Protein AF-T5AAW7-F1 (afdb_monomer_lite)

pLDDT: mean 82.25, std 18.83, range [32.78, 97.5]

Sequence (194 aa):
MANQGDYLWALTKSVIELGAYSRDGRDGWLFASDVASVARAVCLCSSETPSEQTDTPPQTVVKMLDGLVMRDFWNVLTRDFGYGLEAVDGAEWWRLLRAHVERAGSRHCLWALQDILAAEAGEIASTATVPTAAMAATSAGMRRAVRSNVRYLRHVRFLPSDGLGQGNRGGWVDVMSGHVSRCLASVSALLSRN

Structure (mmCIF, N/CA/C/O backbone):
data_AF-T5AAW7-F1
#
_entry.id   AF-T5AAW7-F1
#
loop_
_atom_site.group_PDB
_atom_site.id
_atom_site.type_symbol
_atom_site.label_atom_id
_atom_site.label_alt_id
_atom_site.label_comp_id
_atom_site.label_asym_id
_atom_site.label_entity_id
_atom_site.label_seq_id
_atom_site.pdbx_PDB_ins_code
_atom_site.Cartn_x
_atom_site.Cartn_y
_atom_site.Cartn_z
_atom_site.occupancy
_atom_site.B_iso_or_equiv
_atom_site.auth_seq_id
_atom_site.auth_comp_id
_atom_site.auth_asym_id
_atom_site.auth_atom_id
_atom_site.pdbx_PDB_model_num
ATOM 1 N N . MET A 1 1 ? 9.137 -13.516 4.984 1.00 71.56 1 MET A N 1
ATOM 2 C CA . MET A 1 1 ? 7.810 -13.594 5.640 1.00 71.56 1 MET A CA 1
ATOM 3 C C . MET A 1 1 ? 7.398 -12.184 6.029 1.00 71.56 1 MET A C 1
ATOM 5 O O . MET A 1 1 ? 8.290 -11.365 6.222 1.00 71.56 1 MET A O 1
ATOM 9 N N . ALA A 1 2 ? 6.099 -11.884 6.099 1.00 81.44 2 ALA A N 1
ATOM 10 C CA . ALA A 1 2 ? 5.625 -10.553 6.483 1.00 81.44 2 ALA A CA 1
ATOM 11 C C . ALA A 1 2 ? 5.903 -10.246 7.962 1.00 81.44 2 ALA A C 1
ATOM 13 O O . ALA A 1 2 ? 5.703 -11.106 8.821 1.00 81.44 2 ALA A O 1
ATOM 14 N N . ASN A 1 3 ? 6.326 -9.014 8.240 1.00 85.50 3 ASN A N 1
ATOM 15 C CA . ASN A 1 3 ? 6.515 -8.486 9.587 1.00 85.50 3 ASN A CA 1
ATOM 16 C C . ASN A 1 3 ? 5.236 -7.760 10.046 1.00 85.50 3 ASN A C 1
ATOM 18 O O . ASN A 1 3 ? 4.735 -6.899 9.335 1.00 85.50 3 ASN A O 1
ATOM 22 N N . GLN A 1 4 ? 4.710 -8.082 11.230 1.00 83.69 4 GLN A N 1
ATOM 23 C CA . GLN A 1 4 ? 3.493 -7.449 11.769 1.00 83.69 4 GLN A CA 1
ATOM 24 C C . GLN A 1 4 ? 3.702 -5.985 12.186 1.00 83.69 4 GLN A C 1
ATOM 26 O O . GLN A 1 4 ? 2.734 -5.234 12.256 1.00 83.69 4 GLN A O 1
ATOM 31 N N . GLY A 1 5 ? 4.949 -5.583 12.454 1.00 81.88 5 GLY A N 1
ATOM 32 C CA . GLY A 1 5 ? 5.313 -4.193 12.744 1.00 81.88 5 GLY A CA 1
ATOM 33 C C . GLY A 1 5 ? 5.582 -3.344 11.497 1.00 81.88 5 GLY A C 1
ATOM 34 O O . GLY A 1 5 ? 5.951 -2.183 11.626 1.00 81.88 5 GLY A O 1
ATOM 35 N N . ASP A 1 6 ? 5.446 -3.916 10.299 1.00 88.25 6 ASP A N 1
ATOM 36 C CA . ASP A 1 6 ? 5.600 -3.185 9.042 1.00 88.25 6 ASP A CA 1
ATOM 37 C C . ASP A 1 6 ? 4.407 -2.245 8.823 1.00 88.25 6 ASP A C 1
ATOM 39 O O . ASP A 1 6 ? 3.244 -2.654 8.929 1.00 88.25 6 ASP A O 1
ATOM 43 N N . TYR A 1 7 ? 4.703 -0.998 8.466 1.00 90.50 7 TYR A N 1
ATOM 44 C CA . TYR A 1 7 ? 3.702 0.020 8.173 1.00 90.50 7 TYR A CA 1
ATOM 45 C C . TYR A 1 7 ? 2.722 -0.416 7.074 1.00 90.50 7 TYR A C 1
ATOM 47 O O . TYR A 1 7 ? 1.517 -0.206 7.221 1.00 90.50 7 TYR A O 1
ATOM 55 N N . LEU A 1 8 ? 3.198 -1.103 6.027 1.00 93.62 8 LEU A N 1
ATOM 56 C CA . LEU A 1 8 ? 2.345 -1.599 4.944 1.00 93.62 8 LEU A CA 1
ATOM 57 C C . LEU A 1 8 ? 1.262 -2.543 5.480 1.00 93.62 8 LEU A C 1
ATOM 59 O O . LEU A 1 8 ? 0.091 -2.438 5.106 1.00 93.62 8 LEU A O 1
ATOM 63 N N . TRP A 1 9 ? 1.633 -3.469 6.367 1.00 94.81 9 TRP A N 1
ATOM 64 C CA . TRP A 1 9 ? 0.701 -4.466 6.895 1.00 94.81 9 TRP A CA 1
ATOM 65 C C . TRP A 1 9 ? -0.211 -3.889 7.976 1.00 94.81 9 TRP A C 1
ATOM 67 O O . TRP A 1 9 ? -1.389 -4.249 8.008 1.00 94.81 9 TRP A O 1
ATOM 77 N N . ALA A 1 10 ? 0.281 -2.962 8.800 1.00 94.31 10 ALA A N 1
ATOM 78 C CA . ALA A 1 10 ? -0.550 -2.219 9.744 1.00 94.31 10 ALA A CA 1
ATOM 79 C C . ALA A 1 10 ? -1.623 -1.390 9.014 1.00 94.31 10 ALA A C 1
ATOM 81 O O . ALA A 1 10 ? -2.804 -1.484 9.346 1.00 94.31 10 ALA A O 1
ATOM 82 N N . LEU A 1 11 ? -1.245 -0.673 7.948 1.00 95.00 11 LEU A N 1
ATOM 83 C CA . LEU A 1 11 ? -2.190 0.078 7.121 1.00 95.00 11 LEU A CA 1
ATOM 84 C C . LEU A 1 11 ? -3.191 -0.850 6.429 1.00 95.00 11 LEU A C 1
ATOM 86 O O . LEU A 1 11 ? -4.394 -0.603 6.458 1.00 95.00 11 LEU A O 1
ATOM 90 N N . THR A 1 12 ? -2.706 -1.959 5.867 1.00 96.19 12 THR A N 1
ATOM 91 C CA . THR A 1 12 ? -3.555 -2.975 5.228 1.00 96.19 12 THR A CA 1
ATOM 92 C C . THR A 1 12 ? -4.602 -3.526 6.194 1.00 96.19 12 THR A C 1
ATOM 94 O O . THR A 1 12 ? -5.765 -3.676 5.822 1.00 96.19 12 THR A O 1
ATOM 97 N N . LYS A 1 13 ? -4.213 -3.807 7.443 1.00 95.94 13 LYS A N 1
ATOM 98 C CA . LYS A 1 13 ? -5.137 -4.260 8.485 1.00 95.94 13 LYS A CA 1
ATOM 99 C C . LYS A 1 13 ? -6.230 -3.224 8.741 1.00 95.94 13 LYS A C 1
ATOM 101 O O . LYS A 1 13 ? -7.404 -3.581 8.719 1.00 95.94 13 LYS A O 1
ATOM 106 N N . SER A 1 14 ? -5.863 -1.958 8.923 1.00 95.25 14 SER A N 1
ATOM 107 C CA . SER A 1 14 ? -6.830 -0.879 9.155 1.00 95.25 14 SER A CA 1
ATOM 108 C C . SER A 1 14 ? -7.764 -0.660 7.968 1.00 95.25 14 SER A C 1
ATOM 110 O O . SER A 1 14 ? -8.958 -0.474 8.168 1.00 95.25 14 SER A O 1
ATOM 112 N N . VAL A 1 15 ? -7.258 -0.754 6.737 1.00 95.94 15 VAL A N 1
ATOM 113 C CA . VAL A 1 15 ? -8.073 -0.707 5.511 1.00 95.94 15 VAL A CA 1
ATOM 114 C C . VAL A 1 15 ? -9.086 -1.853 5.468 1.00 95.94 15 VAL A C 1
ATOM 116 O O . VAL A 1 15 ? -10.247 -1.630 5.132 1.00 95.94 15 VAL A O 1
ATOM 119 N N . ILE A 1 16 ? -8.681 -3.067 5.853 1.00 96.81 16 ILE A N 1
ATOM 120 C CA . ILE A 1 16 ? -9.587 -4.221 5.935 1.00 96.81 16 ILE A CA 1
ATOM 121 C C . ILE A 1 16 ? -10.660 -4.020 7.008 1.00 96.81 16 ILE A C 1
ATOM 123 O O . ILE A 1 16 ? -11.822 -4.330 6.767 1.00 96.81 16 ILE A O 1
ATOM 127 N N . GLU A 1 17 ? -10.288 -3.507 8.179 1.00 94.81 17 GLU A N 1
ATOM 128 C CA . GLU A 1 17 ? -11.233 -3.221 9.265 1.00 94.81 17 GLU A CA 1
ATOM 129 C C . GLU A 1 17 ? -12.222 -2.103 8.902 1.00 94.81 17 GLU A C 1
ATOM 131 O O . GLU A 1 17 ? -13.388 -2.170 9.286 1.00 94.81 17 GLU A O 1
ATOM 136 N N . LEU A 1 18 ? -11.767 -1.100 8.147 1.00 94.94 18 LEU A N 1
ATOM 137 C CA . LEU A 1 18 ? -12.591 -0.007 7.630 1.00 94.94 18 LEU A CA 1
ATOM 138 C C . LEU A 1 18 ? -13.494 -0.432 6.469 1.00 94.94 18 LEU A C 1
ATOM 140 O O . LEU A 1 18 ? -14.541 0.177 6.269 1.00 94.94 18 LEU A O 1
ATOM 144 N N . GLY A 1 19 ? -13.080 -1.431 5.687 1.00 96.62 19 GLY A N 1
ATOM 145 C CA . GLY A 1 19 ? -13.759 -1.823 4.453 1.00 96.62 19 GLY A CA 1
ATOM 146 C C . GLY A 1 19 ? -13.564 -0.835 3.298 1.00 96.62 19 GLY A C 1
ATOM 147 O O . GLY A 1 19 ? -14.304 -0.892 2.320 1.00 96.62 19 GLY A O 1
ATOM 148 N N . ALA A 1 20 ? -12.588 0.074 3.384 1.00 96.31 20 ALA A N 1
ATOM 149 C CA . ALA A 1 20 ? -12.376 1.111 2.377 1.00 96.31 20 ALA A CA 1
ATOM 150 C C . ALA A 1 20 ? -10.897 1.469 2.183 1.00 96.31 20 ALA A C 1
ATOM 152 O O . ALA A 1 20 ? -10.118 1.511 3.139 1.00 96.31 20 ALA A O 1
ATOM 153 N N . TYR A 1 21 ? -10.529 1.781 0.940 1.00 96.50 21 TYR A N 1
ATOM 154 C CA . TYR A 1 21 ? -9.212 2.290 0.553 1.00 96.50 21 TYR A CA 1
ATOM 155 C C . TYR A 1 21 ? -9.341 3.549 -0.315 1.00 96.50 21 TYR A C 1
ATOM 157 O O . TYR A 1 21 ? -10.379 3.775 -0.943 1.00 96.50 21 TYR A O 1
ATOM 165 N N . SER A 1 22 ? -8.283 4.360 -0.371 1.00 95.94 22 SER A N 1
ATOM 166 C CA . SER A 1 22 ? -8.261 5.563 -1.206 1.00 95.94 22 SER A CA 1
ATOM 167 C C . SER A 1 22 ? -8.236 5.229 -2.697 1.00 95.94 22 SER A C 1
ATOM 169 O O . SER A 1 22 ? -7.428 4.429 -3.182 1.00 95.94 22 SER A O 1
ATOM 171 N N . ARG A 1 23 ? -9.124 5.870 -3.455 1.00 95.19 23 ARG A N 1
ATOM 172 C CA . ARG A 1 23 ? -9.156 5.802 -4.915 1.00 95.19 23 ARG A CA 1
ATOM 173 C C . ARG A 1 23 ? -7.993 6.560 -5.547 1.00 95.19 23 ARG A C 1
ATOM 175 O O . ARG A 1 23 ? -7.564 6.156 -6.626 1.00 95.19 23 ARG A O 1
ATOM 182 N N . ASP A 1 24 ? -7.491 7.600 -4.895 1.00 92.94 24 ASP A N 1
ATOM 183 C CA . ASP A 1 24 ? -6.586 8.575 -5.507 1.00 92.94 24 ASP A CA 1
ATOM 184 C C . ASP A 1 24 ? -5.174 7.997 -5.682 1.00 92.94 24 ASP A C 1
ATOM 186 O O . ASP A 1 24 ? -4.575 8.133 -6.749 1.00 92.94 24 ASP A O 1
ATOM 190 N N . GLY A 1 25 ? -4.685 7.222 -4.707 1.00 89.44 25 GLY A N 1
ATOM 191 C CA . GLY A 1 25 ? -3.420 6.489 -4.812 1.00 89.44 25 GLY A CA 1
ATOM 192 C C . GLY A 1 25 ? -3.488 5.155 -5.562 1.00 89.44 25 GLY A C 1
ATOM 193 O O . GLY A 1 25 ? -2.464 4.487 -5.728 1.00 89.44 25 GLY A O 1
ATOM 194 N N . ARG A 1 26 ? -4.664 4.715 -6.039 1.00 92.88 26 ARG A N 1
ATOM 195 C CA . ARG A 1 26 ? -4.838 3.344 -6.569 1.00 92.88 26 ARG A CA 1
ATOM 196 C C . ARG A 1 26 ? -3.986 3.057 -7.809 1.00 92.88 26 ARG A C 1
ATOM 198 O O . ARG A 1 26 ? -3.609 1.913 -8.036 1.00 92.88 26 ARG A O 1
ATOM 205 N N . ASP A 1 27 ? -3.724 4.064 -8.630 1.00 95.06 27 ASP A N 1
ATOM 206 C CA . ASP A 1 27 ? -2.963 3.905 -9.871 1.00 95.06 27 ASP A CA 1
ATOM 207 C C . ASP A 1 27 ? -1.470 4.242 -9.671 1.00 95.06 27 ASP A C 1
ATOM 209 O O . ASP A 1 27 ? -0.680 4.123 -10.605 1.00 95.06 27 ASP A O 1
ATOM 213 N N . GLY A 1 28 ? -1.070 4.587 -8.439 1.00 95.56 28 GLY A N 1
ATOM 214 C CA . GLY A 1 28 ? 0.317 4.828 -8.057 1.00 95.56 28 GLY A CA 1
ATOM 215 C C . GLY A 1 28 ? 1.157 3.552 -7.955 1.00 95.56 28 GLY A C 1
ATOM 216 O O . GLY A 1 28 ? 0.646 2.430 -7.839 1.00 95.56 28 GLY A O 1
ATOM 217 N N . TRP A 1 29 ? 2.476 3.736 -7.970 1.00 97.38 29 TRP A N 1
ATOM 218 C CA . TRP A 1 29 ? 3.453 2.665 -7.812 1.00 97.38 29 TRP A CA 1
ATOM 219 C C . TRP A 1 29 ? 3.780 2.425 -6.337 1.00 97.38 29 TRP A C 1
ATOM 221 O O . TRP A 1 29 ? 4.339 3.294 -5.665 1.00 97.38 29 TRP A O 1
ATOM 231 N N . LEU A 1 30 ? 3.462 1.232 -5.834 1.00 96.38 30 LEU A N 1
ATOM 232 C CA . LEU A 1 30 ? 3.894 0.777 -4.518 1.00 96.38 30 LEU A CA 1
ATOM 233 C C . LEU A 1 30 ? 5.285 0.157 -4.644 1.00 96.38 30 LEU A C 1
ATOM 235 O O . LEU A 1 30 ? 5.424 -0.952 -5.167 1.00 96.38 30 LEU A O 1
ATOM 239 N N . PHE A 1 31 ? 6.296 0.857 -4.134 1.00 94.56 31 PHE A N 1
ATOM 240 C CA . PHE A 1 31 ? 7.643 0.311 -4.007 1.00 94.56 31 PHE A CA 1
ATOM 241 C C . PHE A 1 31 ? 7.673 -0.756 -2.915 1.00 94.56 31 PHE A C 1
ATOM 243 O O . PHE A 1 31 ? 7.349 -0.494 -1.758 1.00 94.56 31 PHE A O 1
ATOM 250 N N . ALA A 1 32 ? 8.069 -1.965 -3.289 1.00 92.19 32 ALA A N 1
ATOM 251 C CA . ALA A 1 32 ? 8.253 -3.075 -2.372 1.00 92.19 32 ALA A CA 1
ATOM 252 C C . ALA A 1 32 ? 9.206 -4.086 -3.007 1.00 92.19 32 ALA A C 1
ATOM 254 O O . ALA A 1 32 ? 8.998 -4.496 -4.145 1.00 92.19 32 ALA A O 1
ATOM 255 N N . SER A 1 33 ? 10.199 -4.544 -2.249 1.00 89.38 33 SER A N 1
ATOM 256 C CA . SER A 1 33 ? 11.104 -5.625 -2.650 1.00 89.38 33 SER A CA 1
ATOM 257 C C . SER A 1 33 ? 11.014 -6.767 -1.649 1.00 89.38 33 SER A C 1
ATOM 259 O O . SER A 1 33 ? 10.787 -6.560 -0.455 1.00 89.38 33 SER A O 1
ATOM 261 N N . ASP A 1 34 ? 11.215 -7.997 -2.116 1.00 84.94 34 ASP A N 1
ATOM 262 C CA . ASP A 1 34 ? 11.388 -9.109 -1.193 1.00 84.94 34 ASP A CA 1
ATOM 263 C C . ASP A 1 34 ? 12.754 -9.015 -0.492 1.00 84.94 34 ASP A C 1
ATOM 265 O O . ASP A 1 34 ? 13.767 -8.649 -1.092 1.00 84.94 34 ASP A O 1
ATOM 269 N N . VAL A 1 35 ? 12.783 -9.373 0.794 1.00 86.50 35 VAL A N 1
ATOM 270 C CA . VAL A 1 35 ? 13.991 -9.285 1.634 1.00 86.50 35 VAL A CA 1
ATOM 271 C C . VAL A 1 35 ? 15.156 -10.095 1.053 1.00 86.50 35 VAL A C 1
ATOM 273 O O . VAL A 1 35 ? 16.304 -9.686 1.189 1.00 86.50 35 VAL A O 1
ATOM 276 N N . ALA A 1 36 ? 14.887 -11.219 0.380 1.00 85.94 36 ALA A N 1
ATOM 277 C CA . ALA A 1 36 ? 15.942 -12.042 -0.203 1.00 85.94 36 ALA A CA 1
ATOM 278 C C . ALA A 1 36 ? 16.605 -11.355 -1.409 1.00 85.94 36 ALA A C 1
ATOM 280 O O . ALA A 1 36 ? 17.821 -11.433 -1.551 1.00 85.94 36 ALA A O 1
ATOM 281 N N . SER A 1 37 ? 15.846 -10.653 -2.253 1.00 85.12 37 SER A N 1
ATOM 282 C CA . SER A 1 37 ? 16.392 -9.843 -3.348 1.00 85.12 37 SER A CA 1
ATOM 283 C C . SER A 1 37 ? 17.232 -8.682 -2.837 1.00 85.12 37 SER A C 1
ATOM 285 O O . SER A 1 37 ? 18.334 -8.486 -3.342 1.00 85.12 37 SER A O 1
ATOM 287 N N . VAL A 1 38 ? 16.773 -7.981 -1.795 1.00 87.69 38 VAL A N 1
ATOM 288 C CA . VAL A 1 38 ? 17.566 -6.921 -1.152 1.00 87.69 38 VAL A CA 1
ATOM 289 C C . VAL A 1 38 ? 18.862 -7.497 -0.575 1.00 87.69 38 VAL A C 1
ATOM 291 O 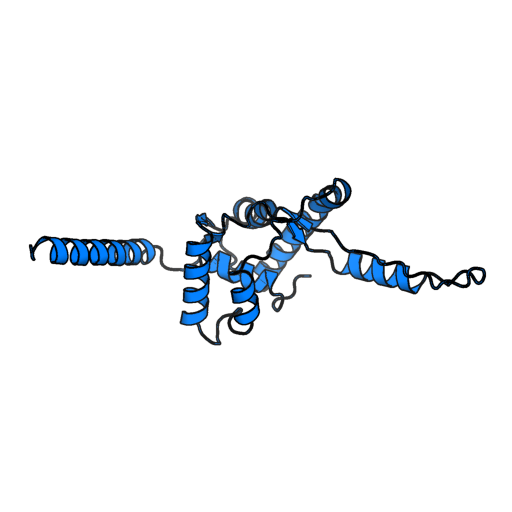O . VAL A 1 38 ? 19.938 -6.990 -0.870 1.00 87.69 38 VAL A O 1
ATOM 294 N N . ALA A 1 39 ? 18.787 -8.594 0.185 1.00 88.56 39 ALA A N 1
ATOM 295 C CA . ALA A 1 39 ? 19.966 -9.235 0.766 1.00 88.56 39 ALA A CA 1
ATOM 296 C C . ALA A 1 39 ? 20.965 -9.698 -0.307 1.00 88.56 39 ALA A C 1
ATOM 298 O O . ALA A 1 39 ? 22.160 -9.459 -0.170 1.00 88.56 39 ALA A O 1
ATOM 299 N N . ARG A 1 40 ? 20.486 -10.301 -1.405 1.00 88.19 40 ARG A N 1
ATOM 300 C CA . ARG A 1 40 ? 21.339 -10.676 -2.544 1.00 88.19 40 ARG A CA 1
ATOM 301 C C . ARG A 1 40 ? 22.028 -9.468 -3.165 1.00 88.19 40 ARG A C 1
ATOM 303 O O . ARG A 1 40 ? 23.225 -9.546 -3.411 1.00 88.19 40 ARG A O 1
ATOM 310 N N . ALA A 1 41 ? 21.297 -8.379 -3.408 1.00 87.00 41 ALA A N 1
ATOM 311 C CA . ALA A 1 41 ? 21.874 -7.157 -3.959 1.00 87.00 41 ALA A CA 1
ATOM 312 C C . ALA A 1 41 ? 22.972 -6.608 -3.038 1.00 87.00 41 ALA A C 1
ATOM 314 O O . ALA A 1 41 ? 24.072 -6.334 -3.502 1.00 87.00 41 ALA A O 1
ATOM 315 N N . VAL A 1 42 ? 22.716 -6.557 -1.726 1.00 88.06 42 VAL A N 1
ATOM 316 C CA . VAL A 1 42 ? 23.715 -6.140 -0.732 1.00 88.06 42 VAL A CA 1
ATOM 317 C C . VAL A 1 42 ? 24.948 -7.047 -0.764 1.00 88.06 42 VAL A C 1
ATOM 319 O O . VAL A 1 42 ? 26.066 -6.538 -0.808 1.00 88.06 42 VAL A O 1
ATOM 322 N N . CYS A 1 43 ? 24.776 -8.373 -0.783 1.00 87.50 43 CYS A N 1
ATOM 323 C CA . CYS A 1 43 ? 25.901 -9.308 -0.858 1.00 87.50 43 CYS A CA 1
ATOM 324 C C . CYS A 1 43 ? 26.725 -9.118 -2.135 1.00 87.50 43 CYS A C 1
ATOM 326 O O . CYS A 1 43 ? 27.948 -9.076 -2.049 1.00 87.50 43 CYS A O 1
ATOM 328 N N . LEU A 1 44 ? 26.069 -8.966 -3.291 1.00 84.62 44 LEU A N 1
ATOM 329 C CA . LEU A 1 44 ? 26.738 -8.742 -4.573 1.00 84.62 44 LEU A CA 1
ATOM 330 C C . LEU A 1 44 ? 27.561 -7.453 -4.536 1.00 84.62 44 LEU A C 1
ATOM 332 O O . LEU A 1 44 ? 28.770 -7.516 -4.741 1.00 84.62 44 LEU A O 1
ATOM 336 N N . CYS A 1 45 ? 26.948 -6.331 -4.147 1.00 82.62 45 CYS A N 1
ATOM 337 C CA . CYS A 1 45 ? 27.642 -5.049 -4.004 1.00 82.62 45 CYS A CA 1
ATOM 338 C C . CYS A 1 45 ? 28.804 -5.106 -3.003 1.00 82.62 45 CYS A C 1
ATOM 340 O O . CYS A 1 45 ? 29.808 -4.434 -3.197 1.00 82.62 45 CYS A O 1
ATOM 342 N N . SER A 1 46 ? 28.688 -5.905 -1.938 1.00 79.88 46 SER A N 1
ATOM 343 C CA . SER A 1 46 ? 29.758 -6.049 -0.938 1.00 79.88 46 SER A CA 1
ATOM 344 C C . SER A 1 46 ? 30.896 -6.964 -1.404 1.00 79.88 46 SER A C 1
ATOM 346 O O . SER A 1 46 ? 31.985 -6.917 -0.842 1.00 79.88 46 SER A O 1
ATOM 348 N N . SER A 1 47 ? 30.636 -7.829 -2.389 1.00 74.94 47 SER A N 1
ATOM 349 C CA . SER A 1 47 ? 31.603 -8.795 -2.927 1.00 74.94 47 SER A CA 1
ATOM 350 C C . SER A 1 47 ? 32.374 -8.288 -4.147 1.00 74.94 47 SER A C 1
ATOM 352 O O . SER A 1 47 ? 33.377 -8.894 -4.525 1.00 74.94 47 SER A O 1
ATOM 354 N N . GLU A 1 48 ? 31.932 -7.182 -4.755 1.00 65.62 48 GLU A N 1
ATOM 355 C CA . GLU A 1 48 ? 32.657 -6.515 -5.835 1.00 65.62 48 GLU A CA 1
ATOM 356 C C . GLU A 1 48 ? 33.984 -5.974 -5.286 1.00 65.62 48 GLU A C 1
ATOM 358 O O . GLU A 1 48 ? 34.048 -4.958 -4.597 1.00 65.62 48 GLU A O 1
ATOM 363 N N . THR A 1 49 ? 35.065 -6.711 -5.549 1.00 58.38 49 THR A N 1
ATOM 364 C CA . THR A 1 49 ? 36.422 -6.294 -5.189 1.00 58.38 49 THR A CA 1
ATOM 365 C C . THR A 1 49 ? 36.801 -5.117 -6.091 1.00 58.38 49 THR A C 1
ATOM 367 O O . THR A 1 49 ? 36.637 -5.239 -7.309 1.00 58.38 49 THR A O 1
ATOM 370 N N . PRO A 1 50 ? 37.293 -3.983 -5.557 1.00 56.72 50 PRO A N 1
ATOM 371 C CA . PRO A 1 50 ? 37.752 -2.885 -6.395 1.00 56.72 50 PRO A CA 1
ATOM 372 C C . PRO A 1 50 ? 38.837 -3.399 -7.342 1.00 56.72 50 PRO A C 1
ATOM 374 O O . PRO A 1 50 ? 39.846 -3.939 -6.892 1.00 56.72 50 PRO A O 1
ATOM 377 N N . SER A 1 51 ? 38.635 -3.255 -8.652 1.00 54.41 51 SER A N 1
ATOM 378 C CA . SER A 1 51 ? 39.735 -3.431 -9.600 1.00 54.41 51 SER A CA 1
ATOM 379 C C . SER A 1 51 ? 40.792 -2.373 -9.274 1.00 54.41 51 SER A C 1
ATOM 381 O O . SER A 1 51 ? 40.470 -1.185 -9.258 1.00 54.41 51 SER A O 1
ATOM 383 N N . GLU A 1 52 ? 42.034 -2.785 -9.005 1.00 56.00 52 GLU A N 1
ATOM 384 C CA . GLU A 1 52 ? 43.168 -1.930 -8.590 1.00 56.00 52 GLU A CA 1
ATOM 385 C C . GLU A 1 52 ? 43.601 -0.880 -9.645 1.00 56.00 52 GLU A C 1
ATOM 387 O O . GLU A 1 52 ? 44.682 -0.310 -9.554 1.00 56.00 52 GLU A O 1
ATOM 392 N N . GLN A 1 53 ? 42.800 -0.626 -10.683 1.00 54.91 53 GLN A N 1
ATOM 393 C CA . GLN A 1 53 ? 43.219 0.072 -11.905 1.00 54.91 53 GLN A CA 1
ATOM 394 C C . GLN A 1 53 ? 42.475 1.384 -12.183 1.00 54.91 53 GLN A C 1
ATOM 396 O O . GLN A 1 53 ? 42.605 1.941 -13.271 1.00 54.91 53 GLN A O 1
ATOM 401 N N . THR A 1 54 ? 41.736 1.925 -11.215 1.00 54.44 54 THR A N 1
ATOM 402 C CA . THR A 1 54 ? 41.074 3.228 -11.380 1.00 54.44 54 THR A CA 1
ATOM 403 C C . THR A 1 54 ? 41.122 4.038 -10.089 1.00 54.44 54 THR A C 1
ATOM 405 O O . THR A 1 54 ? 40.540 3.630 -9.089 1.00 54.44 54 THR A O 1
ATOM 408 N N . ASP A 1 55 ? 41.737 5.227 -10.138 1.00 56.41 55 ASP A N 1
ATOM 409 C CA . ASP A 1 55 ? 41.801 6.247 -9.067 1.00 56.41 55 ASP A CA 1
ATOM 410 C C . ASP A 1 55 ? 40.427 6.856 -8.699 1.00 56.41 55 ASP A C 1
ATOM 412 O O . ASP A 1 55 ? 40.325 7.936 -8.119 1.00 56.41 55 ASP A O 1
ATOM 416 N N . THR A 1 56 ? 39.328 6.197 -9.068 1.00 51.28 56 THR A N 1
ATOM 417 C CA . THR A 1 56 ? 37.960 6.631 -8.785 1.00 51.28 56 THR A CA 1
ATOM 418 C C . THR A 1 56 ? 37.248 5.507 -8.040 1.00 51.28 56 THR A C 1
ATOM 420 O O . THR A 1 56 ? 37.133 4.410 -8.590 1.00 51.28 56 THR A O 1
ATOM 423 N N . PRO A 1 57 ? 36.763 5.728 -6.804 1.00 55.28 57 PRO A N 1
ATOM 424 C CA . PRO A 1 57 ? 36.021 4.696 -6.096 1.00 55.28 57 PRO A CA 1
ATOM 425 C C . PRO A 1 57 ? 34.756 4.348 -6.898 1.00 55.28 57 PRO A C 1
ATOM 427 O O . PRO A 1 57 ? 34.029 5.265 -7.297 1.00 55.28 57 PRO A O 1
ATOM 430 N N . PRO A 1 58 ? 34.456 3.060 -7.141 1.00 57.12 58 PRO A N 1
ATOM 431 C CA . PRO A 1 58 ? 33.223 2.673 -7.807 1.00 57.12 58 PRO A CA 1
ATOM 432 C C . PRO A 1 58 ? 32.047 2.958 -6.866 1.00 57.12 58 PRO A C 1
ATOM 434 O O . PRO A 1 58 ? 31.719 2.168 -5.985 1.00 57.12 58 PRO A O 1
ATOM 437 N N . GLN A 1 59 ? 31.403 4.114 -7.018 1.00 56.66 59 GLN A N 1
ATOM 438 C CA . GLN A 1 59 ? 30.124 4.390 -6.366 1.00 56.66 59 GLN A CA 1
ATOM 439 C C . GLN A 1 59 ? 28.992 3.780 -7.195 1.00 56.66 59 GLN A C 1
ATOM 441 O O . GLN A 1 59 ? 28.227 4.483 -7.857 1.00 56.66 59 GLN A O 1
ATOM 446 N N . THR A 1 60 ? 28.878 2.454 -7.178 1.00 72.31 60 THR A N 1
ATOM 447 C CA . THR A 1 60 ? 27.735 1.773 -7.793 1.00 72.31 60 THR A CA 1
ATOM 448 C C . THR A 1 60 ? 26.522 1.921 -6.874 1.00 72.31 60 THR A C 1
ATOM 450 O O . THR A 1 60 ? 26.345 1.176 -5.913 1.00 72.31 60 THR A O 1
ATOM 453 N N . VAL A 1 61 ? 25.668 2.912 -7.146 1.00 81.44 61 VAL A N 1
ATOM 454 C CA . VAL A 1 61 ? 24.374 3.050 -6.461 1.00 81.44 61 VAL A CA 1
ATOM 455 C C . VAL A 1 61 ? 23.369 2.088 -7.092 1.00 81.44 61 VAL A C 1
ATOM 457 O O . VAL A 1 61 ? 22.881 2.324 -8.198 1.00 81.44 61 VAL A O 1
ATOM 460 N N . VAL A 1 62 ? 23.015 1.024 -6.370 1.00 84.69 62 VAL A N 1
ATOM 461 C CA . VAL A 1 62 ? 21.966 0.082 -6.783 1.00 84.69 62 VAL A CA 1
ATOM 462 C C . VAL A 1 62 ? 20.624 0.507 -6.191 1.00 84.69 62 VAL A C 1
ATOM 464 O O . VAL A 1 62 ? 20.450 0.556 -4.974 1.00 84.69 62 VAL A O 1
ATOM 467 N N . LYS A 1 63 ? 19.655 0.819 -7.058 1.00 87.69 63 LYS A N 1
ATOM 468 C CA . LYS A 1 63 ? 18.286 1.167 -6.656 1.00 87.69 63 LYS A CA 1
ATOM 469 C C . LYS A 1 63 ? 17.393 -0.069 -6.679 1.00 87.69 63 LYS A C 1
ATOM 471 O O . LYS A 1 63 ? 17.274 -0.725 -7.710 1.00 87.69 63 LYS A O 1
ATOM 476 N N . MET A 1 64 ? 16.699 -0.321 -5.575 1.00 90.06 64 MET A N 1
ATOM 477 C CA . MET A 1 64 ? 15.637 -1.325 -5.503 1.00 90.06 64 MET A CA 1
ATOM 478 C C . MET A 1 64 ? 14.315 -0.668 -5.913 1.00 90.06 64 MET A C 1
ATOM 480 O O . MET A 1 64 ? 13.732 0.091 -5.144 1.00 90.06 64 MET A O 1
ATOM 484 N N . LEU A 1 65 ? 13.884 -0.902 -7.154 1.00 93.19 65 LEU A N 1
ATOM 485 C CA . LEU A 1 65 ? 12.690 -0.273 -7.742 1.00 93.19 65 LEU A CA 1
ATOM 486 C C . LEU A 1 65 ? 11.535 -1.260 -7.955 1.00 93.19 65 LEU A C 1
ATOM 488 O O . LEU A 1 65 ? 10.564 -0.936 -8.643 1.00 93.19 65 LEU A O 1
ATOM 492 N N . ASP A 1 66 ? 11.641 -2.463 -7.388 1.00 93.12 66 ASP A N 1
ATOM 493 C CA . ASP A 1 66 ? 10.572 -3.452 -7.462 1.00 93.12 66 ASP A CA 1
ATOM 494 C C . ASP A 1 66 ? 9.285 -2.920 -6.840 1.00 93.12 66 ASP A C 1
ATOM 496 O O . ASP A 1 66 ? 9.276 -2.043 -5.970 1.00 93.12 66 ASP A O 1
ATOM 500 N N . GLY A 1 67 ? 8.174 -3.479 -7.300 1.00 95.19 67 GLY A N 1
ATOM 501 C CA . GLY A 1 67 ? 6.878 -3.077 -6.808 1.00 95.19 67 GLY A CA 1
ATOM 502 C C . GLY A 1 67 ? 5.735 -3.583 -7.661 1.00 95.19 67 GLY A C 1
ATOM 503 O O . GLY A 1 67 ? 5.860 -4.501 -8.482 1.00 95.19 67 GLY A O 1
ATOM 504 N N . LEU A 1 68 ? 4.586 -2.967 -7.436 1.00 96.81 68 LEU A N 1
ATOM 505 C CA . LEU A 1 68 ? 3.383 -3.173 -8.222 1.00 96.81 68 LEU A CA 1
ATOM 506 C C . LEU A 1 68 ? 2.507 -1.924 -8.184 1.00 96.81 68 LEU A C 1
ATOM 508 O O . LEU A 1 68 ? 2.614 -1.095 -7.284 1.00 96.81 68 LEU A O 1
ATOM 512 N N . VAL A 1 69 ? 1.587 -1.829 -9.139 1.00 96.94 69 VAL A N 1
ATOM 513 C CA . VAL A 1 69 ? 0.522 -0.824 -9.093 1.00 96.94 69 VAL A CA 1
ATOM 514 C C . VAL A 1 69 ? -0.362 -1.090 -7.873 1.00 96.94 69 VAL A C 1
ATOM 516 O O . VAL A 1 69 ? -0.757 -2.233 -7.630 1.00 96.94 69 VAL A O 1
ATOM 519 N N . MET A 1 70 ? -0.711 -0.050 -7.117 1.00 96.75 70 MET A N 1
ATOM 520 C CA . MET A 1 70 ? -1.456 -0.193 -5.861 1.00 96.75 70 MET A CA 1
ATOM 521 C C . MET A 1 70 ? -2.819 -0.883 -6.048 1.00 96.75 70 MET A C 1
ATOM 523 O O . MET A 1 70 ? -3.250 -1.692 -5.228 1.00 96.75 70 MET A O 1
ATOM 527 N N . ARG A 1 71 ? -3.480 -0.664 -7.186 1.00 96.62 71 ARG A N 1
ATOM 528 C CA . ARG A 1 71 ? -4.715 -1.354 -7.574 1.00 96.62 71 ARG A CA 1
ATOM 529 C C . ARG A 1 71 ? -4.538 -2.868 -7.632 1.00 96.62 71 ARG A C 1
ATOM 531 O O . ARG A 1 71 ? -5.452 -3.594 -7.254 1.00 96.62 71 ARG A O 1
ATOM 538 N N . ASP A 1 72 ? -3.383 -3.357 -8.074 1.00 97.12 72 ASP A N 1
ATOM 539 C CA . ASP A 1 72 ? -3.098 -4.792 -8.089 1.00 97.12 72 ASP A CA 1
ATOM 540 C C . ASP A 1 72 ? -2.934 -5.347 -6.672 1.00 97.12 72 ASP A C 1
ATOM 542 O O . ASP A 1 72 ? -3.364 -6.471 -6.410 1.00 97.12 72 ASP A O 1
ATOM 546 N N . PHE A 1 73 ? -2.369 -4.562 -5.750 1.00 97.50 73 PHE A N 1
ATOM 547 C CA . PHE A 1 73 ? -2.299 -4.922 -4.334 1.00 97.50 73 PHE A CA 1
ATOM 548 C C . PHE A 1 73 ? -3.705 -5.083 -3.740 1.00 97.50 73 PHE A C 1
ATOM 550 O O . PHE A 1 73 ? -4.032 -6.137 -3.188 1.00 97.50 73 PHE A O 1
ATOM 557 N N . TRP A 1 74 ? -4.579 -4.091 -3.938 1.00 97.31 74 TRP A N 1
ATOM 558 C CA . TRP A 1 74 ? -5.967 -4.154 -3.472 1.00 97.31 74 TRP A CA 1
ATOM 559 C C . TRP A 1 74 ? -6.771 -5.270 -4.148 1.00 97.31 74 TRP A C 1
ATOM 561 O O . TRP A 1 74 ? -7.556 -5.949 -3.488 1.00 97.31 74 TRP A O 1
ATOM 571 N N . ASN A 1 75 ? -6.536 -5.527 -5.438 1.00 97.19 75 ASN A N 1
ATOM 572 C CA . ASN A 1 75 ? -7.157 -6.637 -6.163 1.00 97.19 75 ASN A CA 1
ATOM 573 C C . ASN A 1 75 ? -6.794 -7.999 -5.569 1.00 97.19 75 ASN A C 1
ATOM 575 O O . ASN A 1 75 ? -7.645 -8.882 -5.551 1.00 97.19 75 ASN A O 1
ATOM 579 N N . VAL A 1 76 ? -5.566 -8.186 -5.071 1.00 97.38 76 VAL A N 1
ATOM 580 C CA . VAL A 1 76 ? -5.211 -9.426 -4.367 1.00 97.38 76 VAL A CA 1
ATOM 581 C C . VAL A 1 76 ? -6.107 -9.590 -3.138 1.00 97.38 76 VAL A C 1
ATOM 583 O O . VAL A 1 76 ? -6.720 -10.640 -2.971 1.00 97.38 76 VAL A O 1
ATOM 586 N N . LEU A 1 77 ? -6.252 -8.554 -2.308 1.00 97.31 77 LEU A N 1
ATOM 587 C CA . LEU A 1 77 ? -7.079 -8.618 -1.098 1.00 97.31 77 LEU A CA 1
ATOM 588 C C . LEU A 1 77 ? -8.566 -8.864 -1.401 1.00 97.31 77 LEU A C 1
ATOM 590 O O . LEU A 1 77 ? -9.204 -9.682 -0.737 1.00 97.31 77 LEU A O 1
ATOM 594 N N . THR A 1 78 ? -9.119 -8.189 -2.406 1.00 96.56 78 THR A N 1
ATOM 595 C CA . THR A 1 78 ? -10.546 -8.300 -2.734 1.00 96.56 78 THR A CA 1
ATOM 596 C C . THR A 1 78 ? -10.866 -9.578 -3.506 1.00 96.56 78 THR A C 1
ATOM 598 O O . THR A 1 78 ? -11.770 -10.313 -3.119 1.00 96.56 78 THR A O 1
ATOM 601 N N . ARG A 1 79 ? -10.113 -9.896 -4.566 1.00 96.06 79 ARG A N 1
ATOM 602 C CA . ARG A 1 79 ? -10.428 -11.009 -5.478 1.00 96.06 79 ARG A CA 1
ATOM 603 C C . ARG A 1 79 ? -9.914 -12.355 -4.987 1.00 96.06 79 ARG A C 1
ATOM 605 O O . ARG A 1 79 ? -10.634 -13.341 -5.090 1.00 96.06 79 ARG A O 1
ATOM 612 N N . ASP A 1 80 ? -8.695 -12.403 -4.451 1.00 96.25 80 ASP A N 1
ATOM 613 C CA . ASP A 1 80 ? -8.072 -13.676 -4.062 1.00 96.25 80 ASP A CA 1
ATOM 614 C C . ASP A 1 80 ? -8.423 -14.066 -2.617 1.00 96.25 80 ASP A C 1
ATOM 616 O O . ASP A 1 80 ? -8.385 -15.244 -2.262 1.00 96.25 80 ASP A O 1
ATOM 620 N N . PHE A 1 81 ? -8.751 -13.079 -1.774 1.00 95.81 81 PHE A N 1
ATOM 621 C CA . PHE A 1 81 ? -9.004 -13.271 -0.344 1.00 95.81 81 PHE A CA 1
ATOM 622 C C . PHE A 1 81 ? -10.420 -12.867 0.099 1.00 95.81 81 PHE A C 1
ATOM 624 O O . PHE A 1 81 ? -10.812 -13.196 1.221 1.00 95.81 81 PHE A O 1
ATOM 631 N N . GLY A 1 82 ? -11.212 -12.223 -0.761 1.00 95.44 82 GLY A N 1
ATOM 632 C CA . GLY A 1 82 ? -12.627 -11.946 -0.508 1.00 95.44 82 GLY A CA 1
ATOM 633 C C . GLY A 1 82 ? -12.897 -10.821 0.491 1.00 95.44 82 GLY A C 1
ATOM 634 O O . GLY A 1 82 ? -13.994 -10.766 1.039 1.00 95.44 82 GLY A O 1
ATOM 635 N N . TYR A 1 83 ? -11.926 -9.949 0.776 1.00 96.19 83 TYR A N 1
ATOM 636 C CA . TYR A 1 83 ? -12.179 -8.789 1.632 1.00 96.19 83 TYR A CA 1
ATOM 637 C C . TYR A 1 83 ? -13.118 -7.800 0.929 1.00 96.19 83 TYR A C 1
ATOM 639 O O . TYR A 1 83 ? -12.864 -7.407 -0.210 1.00 96.19 83 TYR A O 1
ATOM 647 N N . GLY A 1 84 ? -14.191 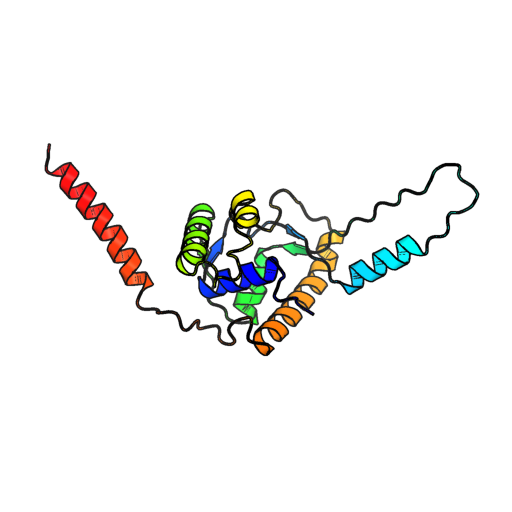-7.389 1.610 1.00 95.69 84 GLY A N 1
ATOM 648 C CA . GLY A 1 84 ? -15.096 -6.348 1.123 1.00 95.69 84 GLY A CA 1
ATOM 649 C C . GLY A 1 84 ? -14.462 -4.970 1.274 1.00 95.69 84 GLY A C 1
ATOM 650 O O . GLY A 1 84 ? -14.609 -4.357 2.326 1.00 95.69 84 GLY A O 1
ATOM 651 N N . LEU A 1 85 ? -13.725 -4.525 0.253 1.00 95.94 85 LEU A N 1
ATOM 652 C CA . LEU A 1 85 ? -13.077 -3.214 0.227 1.00 95.94 85 LEU A CA 1
ATOM 653 C C . LEU A 1 85 ? -13.668 -2.345 -0.882 1.00 95.94 85 LEU A C 1
ATOM 655 O O . LEU A 1 85 ? -13.707 -2.766 -2.040 1.00 95.94 85 LEU A O 1
ATOM 659 N N . GLU A 1 86 ? -14.050 -1.120 -0.542 1.00 96.12 86 GLU A N 1
ATOM 660 C CA . GLU A 1 86 ? -14.547 -0.127 -1.492 1.00 96.12 86 GLU A CA 1
ATOM 661 C C . GLU A 1 86 ? -13.542 1.009 -1.711 1.00 96.12 86 GLU A C 1
ATOM 663 O O . GLU A 1 86 ? -12.874 1.473 -0.787 1.00 96.12 86 GLU A O 1
ATOM 668 N N . ALA A 1 87 ? -13.436 1.472 -2.958 1.00 96.50 87 ALA A N 1
ATOM 669 C CA . ALA A 1 87 ? -12.611 2.625 -3.299 1.00 96.50 87 ALA A CA 1
ATOM 670 C C . ALA A 1 87 ? -13.396 3.920 -3.060 1.00 96.50 87 ALA A C 1
ATOM 672 O O . ALA A 1 87 ? -14.341 4.209 -3.807 1.00 96.50 87 ALA A O 1
ATOM 673 N N . VAL A 1 88 ? -12.970 4.733 -2.100 1.00 97.25 88 VAL A N 1
ATOM 674 C CA . VAL A 1 88 ? -13.590 6.032 -1.782 1.00 97.25 88 VAL A CA 1
ATOM 675 C C . VAL A 1 88 ? -12.658 7.189 -2.149 1.00 97.25 88 VAL A C 1
ATOM 677 O O . VAL A 1 88 ? -11.496 6.964 -2.475 1.00 97.25 88 VAL A O 1
ATOM 680 N N . ASP A 1 89 ? -13.180 8.413 -2.172 1.00 96.06 89 ASP A N 1
ATOM 681 C CA . ASP A 1 89 ? -12.379 9.630 -2.378 1.00 96.06 89 ASP A CA 1
ATOM 682 C C . ASP A 1 89 ? -11.229 9.722 -1.357 1.00 96.06 89 ASP A C 1
ATOM 684 O O . ASP A 1 89 ? -11.411 9.319 -0.206 1.00 96.06 89 ASP A O 1
ATOM 688 N N . GLY A 1 90 ? -10.051 10.213 -1.754 1.00 93.94 90 GLY A N 1
ATOM 689 C CA . GLY A 1 90 ? -8.868 10.200 -0.891 1.00 93.94 90 GLY A CA 1
ATOM 690 C C . GLY A 1 90 ? -9.011 11.063 0.362 1.00 93.94 90 GLY A C 1
ATOM 691 O O . GLY A 1 90 ? -8.612 10.639 1.450 1.00 93.94 90 GLY A O 1
ATOM 692 N N . ALA A 1 91 ? -9.654 12.231 0.263 1.00 94.69 91 ALA A N 1
ATOM 693 C CA . ALA A 1 91 ? -9.886 13.089 1.425 1.00 94.69 91 ALA A CA 1
ATOM 694 C C . ALA A 1 91 ? -10.870 12.440 2.409 1.00 94.69 91 ALA A C 1
ATOM 696 O O . ALA A 1 91 ? -10.662 12.479 3.629 1.00 94.69 91 ALA A O 1
ATOM 697 N N . GLU A 1 92 ? -11.914 11.797 1.882 1.00 95.81 92 GLU A N 1
ATOM 698 C CA . GLU A 1 92 ? -12.865 11.033 2.689 1.00 95.81 92 GLU A CA 1
ATOM 699 C C . GLU A 1 92 ? -12.210 9.805 3.334 1.00 95.81 92 GLU A C 1
ATOM 701 O O . GLU A 1 92 ? -12.373 9.573 4.534 1.00 95.81 92 GLU A O 1
ATOM 706 N N . TRP A 1 93 ? -11.411 9.051 2.578 1.00 96.25 93 TRP A N 1
ATOM 707 C CA . TRP A 1 93 ? -10.665 7.907 3.094 1.00 96.25 93 TRP A CA 1
ATOM 708 C C . TRP A 1 93 ? -9.753 8.312 4.253 1.00 96.25 93 TRP A C 1
ATOM 710 O O . TRP A 1 93 ? -9.776 7.687 5.315 1.00 96.25 93 TRP A O 1
ATOM 720 N N . TRP A 1 94 ? -8.997 9.396 4.084 1.00 95.94 94 TRP A N 1
ATOM 721 C CA . TRP A 1 94 ? -8.088 9.899 5.106 1.00 95.94 94 TRP A CA 1
ATOM 722 C C . TRP A 1 94 ? -8.824 10.332 6.379 1.00 95.94 94 TRP A C 1
ATOM 724 O O . TRP A 1 94 ? -8.384 10.060 7.502 1.00 95.94 94 TRP A O 1
ATOM 734 N N . ARG A 1 95 ? -9.987 10.975 6.230 1.00 95.81 95 ARG A N 1
ATOM 735 C CA . ARG A 1 95 ? -10.862 11.325 7.356 1.00 95.81 95 ARG A CA 1
ATOM 736 C C . ARG A 1 95 ? -11.346 10.077 8.101 1.00 95.81 95 ARG A C 1
ATOM 738 O O . ARG A 1 95 ? -11.289 10.054 9.332 1.00 95.81 95 ARG A O 1
ATOM 745 N N . LEU A 1 96 ? -11.796 9.050 7.378 1.00 95.81 96 LEU A N 1
ATOM 746 C CA . LEU A 1 96 ? -12.243 7.778 7.958 1.00 95.81 96 LEU A CA 1
ATOM 747 C C . LEU A 1 96 ? -11.104 7.057 8.687 1.00 95.81 96 LEU A C 1
ATOM 749 O O . LEU A 1 96 ? -11.294 6.604 9.819 1.00 95.81 96 LEU A O 1
ATOM 753 N N . LEU A 1 97 ? -9.922 6.993 8.069 1.00 95.69 97 LEU A N 1
ATOM 754 C CA . LEU A 1 97 ? -8.747 6.347 8.640 1.00 95.69 97 LEU A CA 1
ATOM 755 C C . LEU A 1 97 ? -8.321 7.021 9.940 1.00 95.69 97 LEU A C 1
ATOM 757 O O . LEU A 1 97 ? -8.222 6.339 10.959 1.00 95.69 97 LEU A O 1
ATOM 761 N N . ARG A 1 98 ? -8.147 8.348 9.947 1.00 95.50 98 ARG A N 1
ATOM 762 C CA . ARG A 1 98 ? -7.798 9.087 11.171 1.00 95.50 98 ARG A CA 1
ATOM 763 C C . ARG A 1 98 ? -8.794 8.855 12.291 1.00 95.50 98 ARG A C 1
ATOM 765 O O . ARG A 1 98 ? -8.389 8.454 13.376 1.00 95.50 98 ARG A O 1
ATOM 772 N N . ALA A 1 99 ? -10.088 9.008 12.012 1.00 95.12 99 ALA A N 1
ATOM 773 C CA . ALA A 1 99 ? -11.123 8.790 13.017 1.00 95.12 99 ALA A CA 1
ATOM 774 C C . ALA A 1 99 ? -11.098 7.353 13.572 1.00 95.12 99 ALA A C 1
ATOM 776 O O . ALA A 1 99 ? -11.423 7.128 14.738 1.00 95.12 99 ALA A O 1
ATOM 777 N N . HIS A 1 100 ? -10.723 6.364 12.753 1.00 94.62 100 HIS A N 1
ATOM 778 C CA . HIS A 1 100 ? -10.553 4.978 13.193 1.00 94.62 100 HIS A CA 1
ATOM 779 C C . HIS A 1 100 ? -9.349 4.782 14.107 1.00 94.62 100 HIS A C 1
ATOM 781 O O . HIS A 1 100 ? -9.495 4.163 15.164 1.00 94.62 100 HIS A O 1
ATOM 787 N N . VAL A 1 101 ? -8.202 5.365 13.749 1.00 94.44 101 VAL A N 1
ATOM 788 C CA . VAL A 1 101 ? -7.005 5.357 14.600 1.00 94.44 101 VAL A CA 1
ATOM 789 C C . VAL A 1 101 ? -7.284 6.058 15.931 1.00 94.44 101 VAL A C 1
ATOM 791 O O . VAL A 1 101 ? -7.016 5.496 16.991 1.00 94.44 101 VAL A O 1
ATOM 794 N N . GLU A 1 102 ? -7.869 7.255 15.887 1.00 94.50 102 GLU A N 1
ATOM 795 C CA . GLU A 1 102 ? -8.146 8.091 17.057 1.00 94.50 102 GLU A CA 1
ATOM 796 C C . GLU A 1 102 ? -9.085 7.412 18.052 1.00 94.50 102 GLU A C 1
ATOM 798 O O . GLU A 1 102 ? -8.807 7.376 19.249 1.00 94.50 102 GLU A O 1
ATOM 803 N N . ARG A 1 103 ? -10.168 6.802 17.561 1.00 95.56 103 ARG A N 1
ATOM 804 C CA . ARG A 1 103 ? -11.156 6.118 18.406 1.00 95.56 103 ARG A CA 1
ATOM 805 C C . ARG A 1 103 ? -10.565 4.938 19.175 1.00 95.56 103 ARG A C 1
ATOM 807 O O . ARG A 1 103 ? -10.990 4.659 20.292 1.00 95.56 103 ARG A O 1
ATOM 814 N N . ALA A 1 104 ? -9.630 4.216 18.563 1.00 93.69 104 ALA A N 1
ATOM 815 C CA . ALA A 1 104 ? -8.971 3.074 19.188 1.00 93.69 104 ALA A CA 1
ATOM 816 C C . ALA A 1 104 ? -7.761 3.483 20.052 1.00 93.69 104 ALA A C 1
ATOM 818 O O . ALA A 1 104 ? -7.345 2.708 20.921 1.00 93.69 104 ALA A O 1
ATOM 819 N N . GLY A 1 105 ? -7.224 4.692 19.863 1.00 93.88 105 GLY A N 1
ATOM 820 C CA . GLY A 1 105 ? -6.133 5.229 20.669 1.00 93.88 105 GLY A CA 1
ATOM 821 C C . GLY A 1 105 ? -4.863 4.382 20.573 1.00 93.88 105 GLY A C 1
ATOM 822 O O . GLY A 1 105 ? -4.600 3.737 19.558 1.00 93.88 105 GLY A O 1
ATOM 823 N N . SER A 1 106 ? -4.113 4.297 21.674 1.00 94.06 106 SER A N 1
ATOM 824 C CA . SER A 1 106 ? -2.863 3.522 21.788 1.00 94.06 106 SER A CA 1
ATOM 825 C C . SER A 1 106 ? -2.987 2.023 21.504 1.00 94.06 106 SER A C 1
ATOM 827 O O . SER A 1 106 ? -1.978 1.344 21.326 1.00 94.06 106 SER A O 1
ATOM 829 N N . ARG A 1 107 ? -4.210 1.491 21.435 1.00 91.62 107 ARG A N 1
ATOM 830 C CA . ARG A 1 107 ? -4.469 0.094 21.066 1.00 91.62 107 ARG A CA 1
ATOM 831 C C . ARG A 1 107 ? -4.464 -0.125 19.554 1.00 91.62 107 ARG A C 1
ATOM 833 O O . ARG A 1 107 ? -4.425 -1.271 19.110 1.00 91.62 107 ARG A O 1
ATOM 840 N N . HIS A 1 108 ? -4.549 0.942 18.764 1.00 92.62 108 HIS A N 1
ATOM 841 C CA . HIS A 1 108 ? -4.553 0.862 17.314 1.00 92.62 108 HIS A CA 1
ATOM 842 C C . HIS A 1 108 ? -3.135 0.647 16.769 1.00 92.62 108 HIS A C 1
ATOM 844 O O . HIS A 1 108 ? -2.204 1.346 17.161 1.00 92.62 108 HIS A O 1
ATOM 850 N N . CYS A 1 109 ? -2.964 -0.269 15.810 1.00 90.81 109 CYS A N 1
ATOM 851 C CA . CYS A 1 109 ? -1.640 -0.597 15.257 1.00 90.81 109 CYS A CA 1
ATOM 852 C C . CYS A 1 109 ? -0.941 0.582 14.555 1.00 90.81 109 CYS A C 1
ATOM 854 O O . CYS A 1 109 ? 0.282 0.621 14.501 1.00 90.81 109 CYS A O 1
ATOM 856 N N . LEU A 1 110 ? -1.711 1.562 14.075 1.00 92.44 110 LEU A N 1
ATOM 857 C CA . LEU A 1 110 ? -1.190 2.796 13.478 1.00 92.44 110 LEU A CA 1
ATOM 858 C C . LEU A 1 110 ? -1.041 3.970 14.461 1.00 92.44 110 LEU A C 1
ATOM 860 O O . LEU A 1 110 ? -0.661 5.057 14.039 1.00 92.44 110 LEU A O 1
ATOM 864 N N . TRP A 1 111 ? -1.342 3.799 15.754 1.00 93.06 111 TRP A N 1
ATOM 865 C CA . TRP A 1 111 ? -1.292 4.911 16.714 1.00 93.06 111 TRP A CA 1
ATOM 866 C C . TRP A 1 111 ? 0.097 5.547 16.815 1.00 93.06 111 TRP A C 1
ATOM 868 O O . TRP A 1 111 ? 0.222 6.765 16.818 1.00 93.06 111 TRP A O 1
ATOM 878 N N . ALA A 1 112 ? 1.147 4.726 16.836 1.00 89.38 112 ALA A N 1
ATOM 879 C CA . ALA A 1 112 ? 2.527 5.204 16.889 1.00 89.38 112 ALA A CA 1
ATOM 880 C C . ALA A 1 112 ? 3.036 5.778 15.550 1.00 89.38 112 ALA A C 1
ATOM 882 O O . ALA A 1 112 ? 4.158 6.266 15.489 1.00 89.38 112 ALA A O 1
ATOM 883 N N . LEU A 1 113 ? 2.240 5.696 14.477 1.00 87.75 113 LEU A N 1
ATOM 884 C CA . LEU A 1 113 ? 2.633 6.047 13.107 1.00 87.75 113 LEU A CA 1
ATOM 885 C C . LEU A 1 113 ? 1.849 7.259 12.581 1.00 87.75 113 LEU A C 1
ATOM 887 O O . LEU A 1 113 ? 1.796 7.472 11.372 1.00 87.75 113 LEU A O 1
ATOM 891 N N . GLN A 1 114 ? 1.227 8.049 13.464 1.00 85.62 114 GLN A N 1
ATOM 892 C CA . GLN A 1 114 ? 0.379 9.177 13.062 1.00 85.62 114 GLN A CA 1
ATOM 893 C C . GLN A 1 114 ? 1.125 10.253 12.271 1.00 85.62 114 GLN A C 1
ATOM 895 O O . GLN A 1 114 ? 0.564 10.763 11.306 1.00 85.62 114 GLN A O 1
ATOM 900 N N . ASP A 1 115 ? 2.379 10.550 12.612 1.00 86.38 115 ASP A N 1
ATOM 901 C CA . ASP A 1 115 ? 3.164 11.551 11.877 1.00 86.38 115 ASP A CA 1
ATOM 902 C C . ASP A 1 115 ? 3.443 11.098 10.435 1.00 86.38 115 ASP A C 1
ATOM 904 O O . ASP A 1 115 ? 3.297 11.873 9.491 1.00 86.38 115 ASP A O 1
ATOM 908 N N . ILE A 1 116 ? 3.764 9.811 10.253 1.00 84.62 116 ILE A N 1
ATOM 909 C CA . ILE A 1 116 ? 3.981 9.197 8.932 1.00 84.62 116 ILE A CA 1
ATOM 910 C C . ILE A 1 116 ? 2.671 9.169 8.140 1.00 84.62 116 ILE A C 1
ATOM 912 O O . ILE A 1 116 ? 2.650 9.515 6.962 1.00 84.62 116 ILE A O 1
ATOM 916 N N . LEU A 1 117 ? 1.569 8.796 8.795 1.00 84.62 117 LEU A N 1
ATOM 917 C CA . LEU A 1 117 ? 0.239 8.824 8.194 1.00 84.62 117 LEU A CA 1
ATOM 918 C C . LEU A 1 117 ? -0.142 10.236 7.735 1.00 84.62 117 LEU A C 1
ATOM 920 O O . LEU A 1 117 ? -0.695 10.397 6.653 1.00 84.62 117 LEU A O 1
ATOM 924 N N . ALA A 1 118 ? 0.133 11.257 8.547 1.00 87.69 118 ALA A N 1
ATOM 925 C CA . ALA A 1 118 ? -0.271 12.626 8.262 1.00 87.69 118 ALA A CA 1
ATOM 926 C C . ALA A 1 118 ? 0.495 13.250 7.092 1.00 87.69 118 ALA A C 1
ATOM 928 O O . ALA A 1 118 ? -0.108 14.020 6.344 1.00 87.69 118 ALA A O 1
ATOM 929 N N . ALA A 1 119 ? 1.774 12.903 6.918 1.00 86.88 119 ALA A N 1
ATOM 930 C CA . ALA A 1 119 ? 2.626 13.457 5.867 1.00 86.88 119 ALA A CA 1
ATOM 931 C C . ALA A 1 119 ? 2.062 13.221 4.455 1.00 86.88 119 ALA A C 1
ATOM 933 O O . ALA A 1 119 ? 2.037 14.144 3.648 1.00 86.88 119 ALA A O 1
ATOM 934 N N . GLU A 1 120 ? 1.550 12.017 4.194 1.00 83.94 120 GLU A N 1
ATOM 935 C CA . GLU A 1 120 ? 1.034 11.609 2.876 1.00 83.94 120 GLU A CA 1
ATOM 936 C C . GLU A 1 120 ? -0.477 11.330 2.902 1.00 83.94 120 GLU A C 1
ATOM 938 O O . GLU A 1 120 ? -1.012 10.644 2.037 1.00 83.94 120 GLU A O 1
ATOM 943 N N . ALA A 1 121 ? -1.188 11.809 3.930 1.00 87.19 121 ALA A N 1
ATOM 944 C CA . ALA A 1 121 ? -2.610 11.517 4.145 1.00 87.19 121 ALA A CA 1
ATOM 945 C C . ALA A 1 121 ? -2.952 10.008 4.090 1.00 87.19 121 ALA A C 1
ATOM 947 O O . ALA A 1 121 ? -4.037 9.616 3.665 1.00 87.19 121 ALA A O 1
ATOM 948 N N . GLY A 1 122 ? -2.017 9.160 4.529 1.00 82.62 122 GLY A N 1
ATOM 949 C CA . GLY A 1 122 ? -2.094 7.701 4.509 1.00 82.62 122 GLY A CA 1
ATOM 950 C C . GLY A 1 122 ? -1.732 7.049 3.172 1.00 82.62 122 GLY A C 1
ATOM 951 O O . GLY A 1 122 ? -1.664 5.821 3.112 1.00 82.62 122 GLY A O 1
ATOM 952 N N . GLU A 1 123 ? -1.477 7.820 2.116 1.00 90.38 123 GLU A N 1
ATOM 953 C CA . GLU A 1 123 ? -1.045 7.276 0.832 1.00 90.38 123 GLU A CA 1
ATOM 954 C C . GLU A 1 123 ? 0.371 6.707 0.923 1.00 90.38 123 GLU A C 1
ATOM 956 O O . GLU A 1 123 ? 1.268 7.269 1.547 1.00 90.38 123 GLU A O 1
ATOM 961 N N . ILE A 1 124 ? 0.570 5.545 0.304 1.00 91.38 124 ILE A N 1
ATOM 962 C CA . ILE A 1 124 ? 1.854 4.821 0.337 1.00 91.38 124 ILE A CA 1
ATOM 963 C C . ILE A 1 124 ? 2.400 4.510 -1.053 1.00 91.38 124 ILE A C 1
ATOM 965 O O . ILE A 1 124 ? 3.525 4.033 -1.194 1.00 91.38 124 ILE A O 1
ATOM 969 N N . ALA A 1 125 ? 1.591 4.738 -2.084 1.00 93.94 125 ALA A N 1
ATOM 970 C CA . ALA A 1 125 ? 1.971 4.527 -3.466 1.00 93.94 125 ALA A CA 1
ATOM 971 C C . ALA A 1 125 ? 2.370 5.862 -4.096 1.00 93.94 125 ALA A C 1
ATOM 973 O O . ALA A 1 125 ? 1.685 6.870 -3.946 1.00 93.94 125 ALA A O 1
ATOM 974 N N . SER A 1 126 ? 3.466 5.865 -4.849 1.00 93.56 126 SER A N 1
ATOM 975 C CA . SER A 1 126 ? 3.922 7.055 -5.558 1.00 93.56 126 SER A CA 1
ATOM 976 C C . SER A 1 126 ? 3.066 7.288 -6.801 1.00 93.56 126 SER A C 1
ATOM 978 O O . SER A 1 126 ? 3.127 6.512 -7.755 1.00 93.56 126 SER A O 1
ATOM 980 N N . THR A 1 127 ? 2.302 8.378 -6.821 1.00 91.62 127 THR A N 1
ATOM 981 C CA . THR A 1 127 ? 1.535 8.822 -8.001 1.00 91.62 127 THR A CA 1
ATOM 982 C C . THR A 1 127 ? 2.412 9.506 -9.054 1.00 91.62 127 THR A C 1
ATOM 984 O O . THR A 1 127 ? 2.039 9.570 -10.221 1.00 91.62 127 THR A O 1
ATOM 987 N N . ALA A 1 128 ? 3.602 9.973 -8.666 1.00 92.56 128 ALA A N 1
ATOM 988 C CA . ALA A 1 128 ? 4.575 10.595 -9.565 1.00 92.56 128 ALA A CA 1
ATOM 989 C C . ALA A 1 128 ? 5.433 9.577 -10.343 1.00 92.56 128 ALA A C 1
ATOM 991 O O . ALA A 1 128 ? 6.053 9.925 -11.348 1.00 92.56 128 ALA A O 1
ATOM 992 N N . THR A 1 129 ? 5.503 8.324 -9.883 1.00 93.44 129 THR A N 1
ATOM 993 C CA . THR A 1 129 ? 6.348 7.299 -10.507 1.00 93.44 129 THR A CA 1
ATOM 994 C C . THR A 1 129 ? 5.648 6.663 -11.702 1.00 93.44 129 THR A C 1
ATOM 996 O O . THR A 1 129 ? 4.630 5.992 -11.551 1.00 93.44 129 THR A O 1
ATOM 999 N N . VAL A 1 130 ? 6.261 6.778 -12.881 1.00 93.38 130 VAL A N 1
ATOM 1000 C CA . VAL A 1 130 ? 5.879 6.000 -14.066 1.00 93.38 130 VAL A CA 1
ATOM 1001 C C . VAL A 1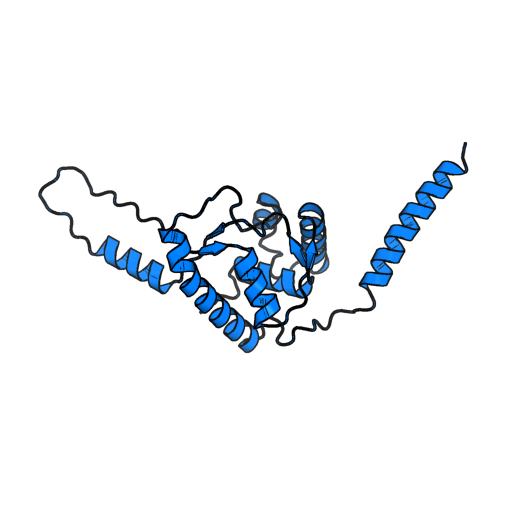 130 ? 6.774 4.755 -14.141 1.00 93.38 130 VAL A C 1
ATOM 1003 O O . VAL A 1 130 ? 7.986 4.899 -14.327 1.00 93.38 130 VAL A O 1
ATOM 1006 N N . PRO A 1 131 ? 6.234 3.532 -13.979 1.00 92.19 131 PRO A N 1
ATOM 1007 C CA . PRO A 1 131 ? 7.053 2.327 -13.953 1.00 92.19 131 PRO A CA 1
ATOM 1008 C C . PRO A 1 131 ? 7.667 2.033 -15.322 1.00 92.19 131 PRO A C 1
ATOM 1010 O O . PRO A 1 131 ? 6.990 2.035 -16.350 1.00 92.19 131 PRO A O 1
ATOM 1013 N N . THR A 1 132 ? 8.961 1.723 -15.328 1.00 94.62 132 THR A N 1
ATOM 1014 C CA . THR A 1 132 ? 9.654 1.243 -16.530 1.00 94.62 132 THR A CA 1
ATOM 1015 C C . THR A 1 132 ? 9.260 -0.202 -16.851 1.00 94.62 132 THR A C 1
ATOM 1017 O O . THR A 1 132 ? 8.759 -0.933 -15.993 1.00 94.62 132 THR A O 1
ATOM 1020 N N . ALA A 1 133 ? 9.547 -0.664 -18.072 1.00 93.31 133 ALA A N 1
ATOM 1021 C CA . ALA A 1 133 ? 9.315 -2.059 -18.457 1.00 93.31 133 ALA A CA 1
ATOM 1022 C C . ALA A 1 133 ? 10.046 -3.058 -17.535 1.00 93.31 133 ALA A C 1
ATOM 1024 O O . ALA A 1 133 ? 9.493 -4.105 -17.200 1.00 93.31 133 ALA A O 1
ATOM 1025 N N . ALA A 1 134 ? 11.254 -2.712 -17.073 1.00 90.94 134 ALA A N 1
ATOM 1026 C CA . ALA A 1 134 ? 12.023 -3.531 -16.138 1.00 90.94 134 ALA A CA 1
ATOM 1027 C C . ALA A 1 134 ? 11.339 -3.644 -14.764 1.00 90.94 134 ALA A C 1
ATOM 1029 O O . ALA A 1 134 ? 11.234 -4.741 -14.224 1.00 90.94 134 ALA A O 1
ATOM 1030 N N . MET A 1 135 ? 10.807 -2.536 -14.235 1.00 92.75 135 MET A N 1
ATOM 1031 C CA . MET A 1 135 ? 10.040 -2.538 -12.981 1.00 92.75 135 MET A CA 1
ATOM 1032 C C . MET A 1 135 ? 8.759 -3.373 -13.113 1.00 92.75 135 MET A C 1
ATOM 1034 O O . MET A 1 135 ? 8.456 -4.210 -12.266 1.00 92.75 135 MET A O 1
ATOM 1038 N N . ALA A 1 136 ? 8.018 -3.195 -14.211 1.00 91.88 136 ALA A N 1
ATOM 1039 C CA . ALA A 1 136 ? 6.784 -3.937 -14.462 1.00 91.88 136 ALA A CA 1
ATOM 1040 C C . ALA A 1 136 ? 7.018 -5.454 -14.611 1.00 91.88 136 ALA A C 1
ATOM 1042 O O . ALA A 1 136 ? 6.149 -6.257 -14.256 1.00 91.88 136 ALA A O 1
ATOM 1043 N N . ALA A 1 137 ? 8.195 -5.865 -15.095 1.00 92.00 137 ALA A N 1
ATOM 1044 C CA . ALA A 1 137 ? 8.549 -7.273 -15.251 1.00 92.00 137 ALA A CA 1
ATOM 1045 C C . ALA A 1 137 ? 8.608 -8.028 -13.908 1.00 92.00 137 ALA A C 1
ATOM 1047 O O . ALA A 1 137 ? 8.298 -9.223 -13.864 1.00 92.00 137 ALA A O 1
ATOM 1048 N N . THR A 1 138 ? 8.935 -7.356 -12.796 1.00 90.62 138 THR A N 1
ATOM 1049 C CA . THR A 1 138 ? 9.033 -8.001 -11.472 1.00 90.62 138 THR A CA 1
ATOM 1050 C C . THR A 1 138 ? 7.697 -8.051 -10.720 1.00 90.62 138 THR A C 1
ATOM 1052 O O . THR A 1 138 ? 7.518 -8.880 -9.818 1.00 90.62 138 THR A O 1
ATOM 1055 N N . SER A 1 139 ? 6.685 -7.288 -11.155 1.00 93.69 139 SER A N 1
ATOM 1056 C CA . SER A 1 139 ? 5.381 -7.197 -10.479 1.00 93.69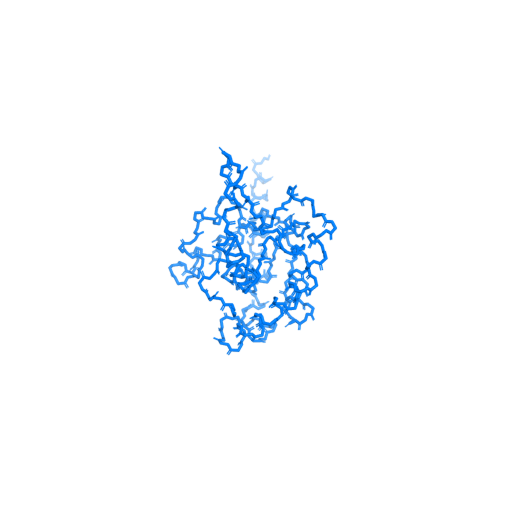 139 SER A CA 1
ATOM 1057 C C . SER A 1 139 ? 4.640 -8.531 -10.353 1.00 93.69 139 SER A C 1
ATOM 1059 O O . SER A 1 139 ? 3.914 -8.753 -9.383 1.00 93.69 139 SER A O 1
ATOM 1061 N N . ALA A 1 140 ? 4.824 -9.472 -11.287 1.00 93.12 140 ALA A N 1
ATOM 1062 C CA . ALA A 1 140 ? 4.228 -10.806 -11.167 1.00 93.12 140 ALA A CA 1
ATOM 1063 C C . ALA A 1 140 ? 4.797 -11.595 -9.974 1.00 93.12 140 ALA A C 1
ATOM 1065 O O . ALA A 1 140 ? 4.050 -12.288 -9.277 1.00 93.12 140 ALA A O 1
ATOM 1066 N N . GLY A 1 141 ? 6.105 -11.474 -9.726 1.00 92.12 141 GLY A N 1
ATOM 1067 C CA . GLY A 1 141 ? 6.757 -12.009 -8.533 1.00 92.12 141 GLY A CA 1
ATOM 1068 C C . GLY A 1 141 ? 6.250 -11.327 -7.271 1.00 92.12 141 GLY A C 1
ATOM 1069 O O . GLY A 1 141 ? 5.875 -12.012 -6.318 1.00 92.12 141 GLY A O 1
ATOM 1070 N N . MET A 1 142 ? 6.115 -10.001 -7.314 1.00 93.56 142 MET A N 1
ATOM 1071 C CA . MET A 1 142 ? 5.610 -9.230 -6.184 1.00 93.56 142 MET A CA 1
ATOM 1072 C C . MET A 1 142 ? 4.179 -9.620 -5.797 1.00 93.56 142 MET A C 1
ATOM 1074 O O . MET A 1 142 ? 3.909 -9.898 -4.631 1.00 93.56 142 MET A O 1
ATOM 1078 N N . ARG A 1 143 ? 3.268 -9.788 -6.764 1.00 95.12 143 ARG A N 1
ATOM 1079 C CA . ARG A 1 143 ? 1.904 -10.284 -6.493 1.00 95.12 143 ARG A CA 1
ATOM 1080 C C . ARG A 1 143 ? 1.902 -11.667 -5.833 1.00 95.12 143 ARG A C 1
ATOM 1082 O O . ARG A 1 143 ? 1.094 -11.923 -4.940 1.00 95.12 143 ARG A O 1
ATOM 1089 N N . ARG A 1 144 ? 2.808 -12.573 -6.229 1.00 94.62 144 ARG A N 1
ATOM 1090 C CA . ARG A 1 144 ? 2.958 -13.879 -5.556 1.00 94.62 144 ARG A CA 1
ATOM 1091 C C . ARG A 1 144 ? 3.434 -13.716 -4.111 1.00 94.62 144 ARG A C 1
ATOM 1093 O O . ARG A 1 144 ? 2.901 -14.395 -3.233 1.00 94.62 144 ARG A O 1
ATOM 1100 N N . ALA A 1 145 ? 4.381 -12.812 -3.863 1.00 93.12 145 ALA A N 1
ATOM 1101 C CA . ALA A 1 145 ? 4.866 -12.511 -2.520 1.00 93.12 145 ALA A CA 1
ATOM 1102 C C . ALA A 1 145 ? 3.759 -11.916 -1.635 1.00 93.12 145 ALA A C 1
ATOM 1104 O O . ALA A 1 145 ? 3.544 -12.413 -0.530 1.00 93.12 145 ALA A O 1
ATOM 1105 N N . VAL A 1 146 ? 2.984 -10.950 -2.144 1.00 95.38 146 VAL A N 1
ATOM 1106 C CA . VAL A 1 146 ? 1.818 -10.374 -1.448 1.00 95.38 146 VAL A CA 1
ATOM 1107 C C . VAL A 1 146 ? 0.825 -11.470 -1.060 1.00 95.38 146 VAL A C 1
ATOM 1109 O O . VAL A 1 146 ? 0.463 -11.572 0.108 1.00 95.38 146 VAL A O 1
ATOM 1112 N N . ARG A 1 147 ? 0.448 -12.367 -1.983 1.00 96.25 147 ARG A N 1
ATOM 1113 C CA . ARG A 1 147 ? -0.440 -13.502 -1.660 1.00 96.25 147 ARG A CA 1
ATOM 1114 C C . ARG A 1 147 ? 0.119 -14.394 -0.558 1.00 96.25 147 ARG A C 1
ATOM 1116 O O . ARG A 1 147 ? -0.621 -14.812 0.327 1.00 96.25 147 ARG A O 1
ATOM 1123 N N . SER A 1 148 ? 1.407 -14.726 -0.626 1.00 95.12 148 SER A N 1
ATOM 1124 C CA . SER A 1 148 ? 2.061 -15.546 0.398 1.00 95.12 148 SER A CA 1
ATOM 1125 C C . SER A 1 148 ? 2.011 -14.864 1.769 1.00 95.12 148 SER A C 1
ATOM 1127 O O . SER A 1 148 ? 1.611 -15.473 2.760 1.00 95.12 148 SER A O 1
ATOM 1129 N N . ASN A 1 149 ? 2.311 -13.566 1.802 1.00 95.50 149 ASN A N 1
ATOM 1130 C CA . ASN A 1 149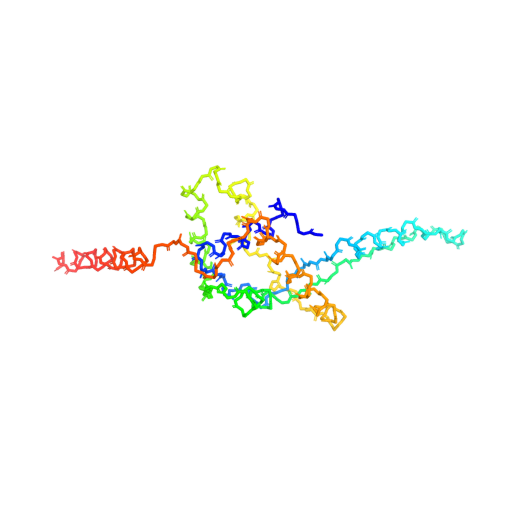 ? 2.264 -12.750 3.007 1.00 95.50 149 ASN A CA 1
ATOM 1131 C C . ASN A 1 149 ? 0.851 -12.657 3.588 1.00 95.50 149 ASN A C 1
ATOM 1133 O O . ASN A 1 149 ? 0.684 -12.879 4.781 1.00 95.50 149 ASN A O 1
ATOM 1137 N N . VAL A 1 150 ? -0.178 -12.423 2.771 1.00 96.00 150 VAL A N 1
ATOM 1138 C CA . VAL A 1 150 ? -1.570 -12.365 3.249 1.00 96.00 150 VAL A CA 1
ATOM 1139 C C . VAL A 1 150 ? -2.019 -13.715 3.818 1.00 96.00 150 VAL A C 1
ATOM 1141 O O . VAL A 1 150 ? -2.638 -13.746 4.882 1.00 96.00 150 VAL A O 1
ATOM 1144 N N . ARG A 1 151 ? -1.654 -14.845 3.187 1.00 95.88 151 ARG A N 1
ATOM 1145 C CA . ARG A 1 151 ? -1.912 -16.186 3.754 1.00 95.88 151 ARG A CA 1
ATOM 1146 C C . ARG A 1 151 ? -1.265 -16.349 5.125 1.00 95.88 151 ARG A C 1
ATOM 1148 O O . ARG A 1 151 ? -1.929 -16.787 6.061 1.00 95.88 151 ARG A O 1
ATOM 1155 N N . TYR A 1 152 ? 0.005 -15.970 5.244 1.00 95.38 152 TYR A N 1
ATOM 1156 C CA . TYR A 1 152 ? 0.726 -16.024 6.510 1.00 95.38 152 TYR A CA 1
ATOM 1157 C C . TYR A 1 152 ? 0.077 -15.131 7.576 1.00 95.38 152 TYR A C 1
ATOM 1159 O O . TYR A 1 152 ? -0.190 -15.594 8.680 1.00 95.38 152 TYR A O 1
ATOM 1167 N N . LEU A 1 153 ? -0.254 -13.882 7.240 1.00 96.19 153 LEU A N 1
ATOM 1168 C CA . LEU A 1 153 ? -0.852 -12.929 8.176 1.00 96.19 153 LEU A CA 1
ATOM 1169 C C . LEU A 1 153 ? -2.258 -13.341 8.638 1.00 96.19 153 LEU A C 1
ATOM 1171 O O . LEU A 1 153 ? -2.613 -13.084 9.787 1.00 96.19 153 LEU A O 1
ATOM 1175 N N . ARG A 1 154 ? -3.040 -14.022 7.788 1.00 95.06 154 ARG A N 1
ATOM 1176 C CA . ARG A 1 154 ? -4.290 -14.684 8.199 1.00 95.06 154 ARG A CA 1
ATOM 1177 C C . ARG A 1 154 ? -4.033 -15.853 9.143 1.00 95.06 154 ARG A C 1
ATOM 1179 O O . ARG A 1 154 ? -4.742 -15.994 10.136 1.00 95.06 154 ARG A O 1
ATOM 1186 N N . HIS A 1 155 ? -3.035 -16.684 8.838 1.00 94.69 155 HIS A N 1
ATOM 1187 C CA . HIS A 1 155 ? -2.679 -17.849 9.649 1.00 94.69 155 HIS A CA 1
ATOM 1188 C C . HIS A 1 155 ? -2.284 -17.447 11.077 1.00 94.69 155 HIS A C 1
ATOM 1190 O O . HIS A 1 155 ? -2.799 -18.016 12.035 1.00 94.69 155 HIS A O 1
ATOM 1196 N N . VAL A 1 156 ? -1.464 -16.401 11.226 1.00 94.50 156 VAL A N 1
ATOM 1197 C CA . VAL A 1 156 ? -1.065 -15.855 12.538 1.00 94.50 156 VAL A CA 1
ATOM 1198 C C . VAL A 1 156 ? -2.093 -14.890 13.146 1.00 94.50 156 VAL A C 1
ATOM 1200 O O . VAL A 1 156 ? -1.787 -14.210 14.120 1.00 94.50 156 VAL A O 1
ATOM 1203 N N . ARG A 1 157 ? -3.307 -14.808 12.577 1.00 93.50 157 ARG A N 1
ATOM 1204 C CA . ARG A 1 157 ? -4.436 -13.978 13.050 1.00 93.50 157 ARG A CA 1
ATOM 1205 C C . ARG A 1 157 ? -4.147 -12.477 13.152 1.00 93.50 157 ARG A C 1
ATOM 1207 O O . ARG A 1 157 ? -4.863 -11.754 13.839 1.00 93.50 157 ARG A O 1
ATOM 1214 N N . PHE A 1 158 ? -3.134 -11.992 12.440 1.00 94.12 158 PHE A N 1
ATOM 1215 C CA . PHE A 1 158 ? -2.892 -10.559 12.323 1.00 94.12 158 PHE A CA 1
ATOM 1216 C C . PHE A 1 158 ? -3.938 -9.899 11.417 1.00 94.12 158 PHE A C 1
ATOM 1218 O O . PHE A 1 158 ? -4.489 -8.858 11.776 1.00 94.12 158 PHE A O 1
ATOM 1225 N N . LEU A 1 159 ? -4.235 -10.533 10.274 1.00 95.06 159 LEU A N 1
ATOM 1226 C CA . LEU A 1 159 ? -5.350 -10.155 9.403 1.00 95.06 159 LEU A CA 1
ATOM 1227 C C . LEU A 1 159 ? -6.586 -11.027 9.687 1.00 95.06 159 LEU A C 1
ATOM 1229 O O . LEU A 1 159 ? -6.432 -12.226 9.948 1.00 95.06 159 LEU A O 1
ATOM 1233 N N . PRO A 1 160 ? -7.810 -10.475 9.571 1.00 91.31 160 PRO A N 1
ATOM 1234 C CA . PRO A 1 160 ? -9.044 -11.245 9.717 1.00 91.31 160 PRO A CA 1
ATOM 1235 C C . PRO A 1 160 ? -9.103 -12.407 8.718 1.00 91.31 160 PRO A C 1
ATOM 1237 O O . PRO A 1 160 ? -8.744 -12.245 7.550 1.00 91.31 160 PRO A O 1
ATOM 1240 N N . SER A 1 161 ? -9.535 -13.586 9.169 1.00 81.12 161 SER A N 1
ATOM 1241 C CA . SER A 1 161 ? -9.550 -14.803 8.342 1.00 81.12 161 SER A CA 1
ATOM 1242 C C . SER A 1 161 ? -10.717 -14.853 7.353 1.00 81.12 161 SER A C 1
ATOM 1244 O O . SER A 1 161 ? -10.549 -15.406 6.267 1.00 81.12 161 SER A O 1
ATOM 1246 N N . ASP A 1 162 ? -11.836 -14.208 7.688 1.00 71.12 162 ASP A N 1
ATOM 1247 C CA . ASP A 1 162 ? -13.033 -14.142 6.854 1.00 71.12 162 ASP A CA 1
ATOM 1248 C C . ASP A 1 162 ? -13.162 -12.749 6.224 1.00 71.12 162 ASP A C 1
ATOM 1250 O O . ASP A 1 162 ? -12.931 -11.732 6.878 1.00 71.12 162 ASP A O 1
ATOM 1254 N N . GLY A 1 163 ? -13.571 -12.690 4.952 1.00 52.88 163 GLY A N 1
ATOM 1255 C CA . GLY A 1 163 ? -13.890 -11.442 4.238 1.00 52.88 163 GLY A CA 1
ATOM 1256 C C . GLY A 1 163 ? -15.101 -10.682 4.799 1.00 52.88 163 GLY A C 1
ATOM 1257 O O . GLY A 1 163 ? -15.467 -9.615 4.311 1.00 52.88 163 GLY A O 1
ATOM 1258 N N . LEU A 1 164 ? -15.716 -11.238 5.841 1.00 47.34 164 LEU A N 1
ATOM 1259 C CA . LEU A 1 164 ? -16.780 -10.658 6.634 1.00 47.34 164 LEU A CA 1
ATOM 1260 C C . LEU A 1 164 ? -16.166 -10.205 7.955 1.00 47.34 164 LEU A C 1
ATOM 1262 O O . LEU A 1 164 ? -16.166 -10.948 8.935 1.00 47.34 164 LEU A O 1
ATOM 1266 N N . GLY A 1 165 ? -15.636 -8.982 7.987 1.00 42.59 165 GLY A N 1
ATOM 1267 C CA . GLY A 1 165 ? -15.379 -8.324 9.260 1.00 42.59 165 GLY A CA 1
ATOM 1268 C C . GLY A 1 165 ? -16.644 -8.413 10.116 1.00 42.59 165 GLY A C 1
ATOM 1269 O O . GLY A 1 165 ? -17.704 -7.917 9.726 1.00 42.59 165 GLY A O 1
ATOM 1270 N N . GLN A 1 166 ? -16.556 -9.082 11.266 1.00 40.72 166 GLN A N 1
ATOM 1271 C CA . GLN A 1 166 ? -17.527 -8.918 12.341 1.00 40.72 166 GLN A CA 1
ATOM 1272 C C . GLN A 1 166 ? -17.379 -7.482 12.853 1.00 40.72 166 GLN A C 1
ATOM 1274 O O . GLN A 1 166 ? -16.629 -7.193 13.777 1.00 40.72 166 GLN A O 1
ATOM 1279 N N . GLY A 1 167 ? -18.051 -6.570 12.161 1.00 41.28 167 GLY A N 1
ATOM 1280 C CA . GLY A 1 167 ? -18.052 -5.138 12.399 1.00 41.28 167 GLY A CA 1
ATOM 1281 C C . GLY A 1 167 ? -19.356 -4.566 11.866 1.00 41.28 167 GLY A C 1
ATOM 1282 O O . GLY A 1 167 ? -19.392 -3.965 10.804 1.00 41.28 167 GLY A O 1
ATOM 1283 N N . ASN A 1 168 ? -20.442 -4.844 12.588 1.00 40.59 168 ASN A N 1
ATOM 1284 C CA . ASN A 1 168 ? -21.690 -4.084 12.592 1.00 40.59 168 ASN A CA 1
ATOM 1285 C C . ASN A 1 168 ? -22.170 -3.523 11.228 1.00 40.59 168 ASN A C 1
ATOM 1287 O O . ASN A 1 168 ? -22.127 -2.315 10.987 1.00 40.59 168 ASN A O 1
ATOM 1291 N N . ARG A 1 169 ? -22.744 -4.380 10.370 1.00 43.44 169 ARG A N 1
ATOM 1292 C CA . ARG A 1 169 ? -23.494 -3.944 9.170 1.00 43.44 169 ARG A CA 1
ATOM 1293 C C . ARG A 1 169 ? -24.744 -3.096 9.483 1.00 43.44 169 ARG A C 1
ATOM 1295 O O . ARG A 1 169 ? -25.369 -2.605 8.553 1.00 43.44 169 ARG A O 1
ATOM 1302 N N . GLY A 1 170 ? -25.102 -2.901 10.757 1.00 32.78 170 GLY A N 1
ATOM 1303 C CA . GLY A 1 170 ? -26.185 -2.006 11.178 1.00 32.78 170 GLY A CA 1
ATOM 1304 C C . GLY A 1 170 ? -25.748 -0.565 11.469 1.00 32.78 170 GLY A C 1
ATOM 1305 O O . GLY A 1 170 ? -26.591 0.319 11.490 1.00 32.78 170 GLY A O 1
ATOM 1306 N N . GLY A 1 171 ? -24.451 -0.298 11.670 1.00 35.38 171 GLY A N 1
ATOM 1307 C CA . GLY A 1 171 ? -23.981 1.022 12.116 1.00 35.38 171 GLY A CA 1
ATOM 1308 C C . GLY A 1 171 ? -23.758 2.037 10.994 1.00 35.38 171 GLY A C 1
ATOM 1309 O O . GLY A 1 171 ? -23.957 3.228 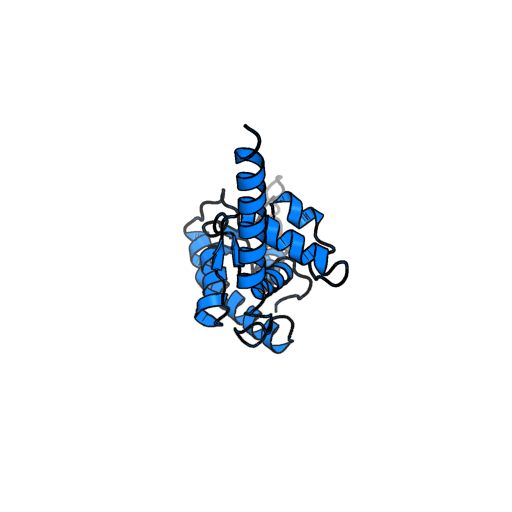11.195 1.00 35.38 171 GLY A O 1
ATOM 1310 N N . TRP A 1 172 ? -23.370 1.592 9.799 1.00 42.28 172 TRP A N 1
ATOM 1311 C CA . TRP A 1 172 ? -23.011 2.503 8.703 1.00 42.28 172 TRP A CA 1
ATOM 1312 C C . TRP A 1 172 ? -24.225 3.216 8.097 1.00 42.28 172 TRP A C 1
ATOM 1314 O O . TRP A 1 172 ? -24.159 4.413 7.820 1.00 42.28 172 TRP A O 1
ATOM 1324 N N . VAL A 1 173 ? -25.353 2.510 7.961 1.00 42.03 173 VAL A N 1
ATOM 1325 C CA . VAL A 1 173 ? -26.615 3.100 7.480 1.00 42.03 173 VAL A CA 1
ATOM 1326 C C . VAL A 1 173 ? -27.165 4.111 8.494 1.00 42.03 173 VAL A C 1
ATOM 1328 O O . VAL A 1 173 ? -27.731 5.133 8.105 1.00 42.03 173 VAL A O 1
ATOM 1331 N N . ASP A 1 174 ? -26.929 3.866 9.784 1.00 37.91 174 ASP A N 1
ATOM 1332 C CA . ASP A 1 174 ? -27.412 4.699 10.888 1.00 37.91 174 ASP A CA 1
ATOM 1333 C C . ASP A 1 174 ? -26.529 5.943 11.102 1.00 37.91 174 ASP A C 1
ATOM 1335 O O . ASP A 1 174 ? -27.022 7.055 11.288 1.00 37.91 174 ASP A O 1
ATOM 1339 N N . VAL A 1 175 ? -25.205 5.803 10.956 1.00 47.25 175 VAL A N 1
ATOM 1340 C CA . VAL A 1 175 ? -24.257 6.929 11.012 1.00 47.25 175 VAL A CA 1
ATOM 1341 C C . VAL A 1 175 ? -24.414 7.842 9.792 1.00 47.25 175 VAL A C 1
ATOM 1343 O O . VAL A 1 175 ? -24.444 9.063 9.957 1.00 47.25 175 VAL A O 1
ATOM 1346 N N . MET A 1 176 ? -24.592 7.296 8.582 1.00 46.25 176 MET A N 1
ATOM 1347 C CA . MET A 1 176 ? -24.870 8.127 7.403 1.00 46.25 176 MET A CA 1
ATOM 1348 C C . MET A 1 176 ? -26.252 8.791 7.479 1.00 46.25 176 MET A C 1
ATOM 1350 O O . MET A 1 176 ? -26.352 9.993 7.223 1.00 46.25 176 MET A O 1
ATOM 1354 N N . SER A 1 177 ? -27.295 8.075 7.923 1.00 47.59 177 SER A N 1
ATOM 1355 C CA . SER A 1 177 ? -28.618 8.676 8.173 1.00 47.59 177 SER A CA 1
ATOM 1356 C C . SER A 1 177 ? -28.549 9.792 9.218 1.00 47.59 177 SER A C 1
ATOM 1358 O O . SER A 1 177 ? -29.109 10.870 9.016 1.00 47.59 177 SER A O 1
ATOM 1360 N N . GLY A 1 178 ? -27.795 9.597 10.302 1.00 39.72 178 GLY A N 1
ATOM 1361 C CA . GLY A 1 178 ? -27.637 10.584 11.369 1.00 39.72 178 GLY A CA 1
ATOM 1362 C C . GLY A 1 178 ? -26.838 11.832 10.974 1.00 39.72 178 GLY A C 1
ATOM 1363 O O . GLY A 1 178 ? -27.029 12.891 11.576 1.00 39.72 178 GLY A O 1
ATOM 1364 N N . HIS A 1 179 ? -25.945 11.746 9.984 1.00 47.16 179 HIS A N 1
ATOM 1365 C CA . HIS A 1 179 ? -25.203 12.902 9.461 1.00 47.16 179 HIS A CA 1
ATOM 1366 C C . HIS A 1 179 ? -26.016 13.673 8.413 1.00 47.16 179 HIS A C 1
ATOM 1368 O O . HIS A 1 179 ? -26.107 14.898 8.497 1.00 47.16 179 HIS A O 1
ATOM 1374 N N . VAL A 1 180 ? -26.696 12.972 7.498 1.00 50.44 180 VAL A N 1
ATOM 1375 C CA . VAL A 1 180 ? -27.584 13.598 6.502 1.00 50.44 180 VAL A CA 1
ATOM 1376 C C . VAL A 1 180 ? -28.769 14.291 7.186 1.00 50.44 180 VAL A C 1
ATOM 1378 O O . VAL A 1 180 ? -29.092 15.431 6.853 1.00 50.44 180 VAL A O 1
ATOM 1381 N N . SER A 1 181 ? -29.356 13.668 8.213 1.00 45.16 181 SER A N 1
ATOM 1382 C CA . SER A 1 181 ? -30.473 14.258 8.962 1.00 45.16 181 SER A CA 1
ATOM 1383 C C . SER A 1 181 ? -30.062 15.496 9.771 1.00 45.16 181 SER A C 1
ATOM 1385 O O . SER A 1 181 ? -30.862 16.419 9.920 1.00 45.16 181 SER A O 1
ATOM 1387 N N . ARG A 1 182 ? -28.812 15.563 10.258 1.00 48.56 182 ARG A N 1
ATOM 1388 C CA . ARG A 1 182 ? -28.278 16.752 10.948 1.00 48.56 182 ARG A CA 1
ATOM 1389 C C . ARG A 1 182 ? -27.988 17.901 9.982 1.00 48.56 182 ARG A C 1
ATOM 1391 O O . ARG A 1 182 ? -28.329 19.037 10.295 1.00 48.56 182 ARG A O 1
ATOM 1398 N N . CYS A 1 183 ? -27.460 17.617 8.791 1.00 48.41 183 CYS A N 1
ATOM 1399 C CA . CYS A 1 183 ? -27.280 18.632 7.751 1.00 48.41 183 CYS A CA 1
ATOM 1400 C C . CYS A 1 183 ? -28.620 19.197 7.250 1.00 48.41 183 CYS A C 1
ATOM 1402 O O . CYS A 1 183 ? -28.751 20.413 7.119 1.00 48.41 183 CYS A O 1
ATOM 1404 N N . LEU A 1 184 ? -29.636 18.353 7.040 1.00 47.38 184 LEU A N 1
ATOM 1405 C CA . LEU A 1 184 ? -30.966 18.806 6.610 1.00 47.38 184 LEU A CA 1
ATOM 1406 C C . LEU A 1 184 ? -31.683 19.632 7.689 1.00 47.38 184 LEU A C 1
ATOM 1408 O O . LEU A 1 184 ? -32.306 20.641 7.366 1.00 47.38 184 LEU A O 1
ATOM 1412 N N . ALA A 1 185 ? -31.539 19.271 8.969 1.00 50.47 185 ALA A N 1
ATOM 1413 C CA . ALA A 1 185 ? -32.095 20.051 10.075 1.00 50.47 185 ALA A CA 1
ATOM 1414 C C . ALA A 1 185 ? -31.440 21.440 10.200 1.00 50.47 185 ALA A C 1
ATOM 1416 O O . ALA A 1 185 ? -32.141 22.434 10.391 1.00 50.47 185 ALA A O 1
ATOM 1417 N N . SER A 1 186 ? -30.115 21.538 10.033 1.00 51.94 186 SER A N 1
ATOM 1418 C CA . SER A 1 186 ? -29.408 22.827 10.047 1.00 51.94 186 SER A CA 1
ATOM 1419 C C . SER A 1 186 ? -29.778 23.715 8.857 1.00 51.94 186 SER A C 1
ATOM 1421 O O . SER A 1 186 ? -29.958 24.918 9.033 1.00 51.94 186 SER A O 1
ATOM 1423 N N . VAL A 1 187 ? -29.958 23.138 7.665 1.00 52.25 187 VAL A N 1
ATOM 1424 C CA . VAL A 1 187 ? -30.380 23.881 6.464 1.00 52.25 187 VAL A CA 1
ATOM 1425 C C . VAL A 1 187 ? -31.838 24.344 6.578 1.00 52.25 187 VAL A C 1
ATOM 1427 O O . VAL A 1 187 ? -32.139 25.495 6.272 1.00 52.25 187 VAL A O 1
ATOM 1430 N N . SER A 1 188 ? -32.736 23.509 7.109 1.00 58.69 188 SER A N 1
ATOM 1431 C CA . SER A 1 188 ? -34.140 23.888 7.328 1.00 58.69 188 SER A CA 1
ATOM 1432 C C . SER A 1 188 ? -34.298 24.975 8.402 1.00 58.69 188 SER A C 1
ATOM 1434 O O . SER A 1 188 ? -35.151 25.852 8.268 1.00 58.69 188 SER A O 1
ATOM 1436 N N . ALA A 1 189 ? -33.464 24.962 9.449 1.00 54.88 189 ALA A N 1
ATOM 1437 C CA . ALA A 1 189 ? -33.465 25.985 10.497 1.00 54.88 189 ALA A CA 1
ATOM 1438 C C . ALA A 1 189 ? -32.929 27.347 10.012 1.00 54.88 189 ALA A C 1
ATOM 1440 O O . ALA A 1 189 ? -33.370 28.388 10.498 1.00 54.88 189 ALA A O 1
ATOM 1441 N N . LEU A 1 190 ? -32.010 27.349 9.040 1.00 50.59 190 LEU A N 1
ATOM 1442 C CA . LEU A 1 190 ? -31.491 28.564 8.403 1.00 50.59 190 LEU A CA 1
ATOM 1443 C C . LEU A 1 190 ? -32.486 29.174 7.404 1.00 50.59 190 LEU A C 1
ATOM 1445 O O . LEU A 1 190 ? -32.569 30.394 7.304 1.00 50.59 190 LEU A O 1
ATOM 1449 N N . LEU A 1 191 ? -33.281 28.349 6.718 1.00 49.09 191 LEU A N 1
ATOM 1450 C CA . LEU A 1 191 ? -34.290 28.808 5.753 1.00 49.09 191 LEU A CA 1
ATOM 1451 C C . LEU A 1 191 ? -35.598 29.303 6.397 1.00 49.09 191 LEU A C 1
ATOM 1453 O O . LEU A 1 191 ? -36.375 29.973 5.732 1.00 49.09 191 LEU A O 1
ATOM 1457 N N . SER A 1 192 ? -35.830 29.018 7.682 1.00 53.56 192 SER A N 1
ATOM 1458 C CA . SER A 1 192 ? -37.036 29.444 8.424 1.00 53.56 192 SER A CA 1
ATOM 1459 C C . SER A 1 192 ? -36.853 30.760 9.203 1.00 53.56 192 SER A C 1
ATOM 1461 O O . SER A 1 192 ? -37.699 31.122 10.018 1.00 53.56 192 SER A O 1
ATOM 1463 N N . ARG A 1 193 ? -35.706 31.433 9.032 1.00 52.75 193 ARG A N 1
ATOM 1464 C CA . ARG A 1 193 ? -35.309 32.660 9.752 1.00 52.75 193 ARG A CA 1
ATOM 1465 C C . ARG A 1 193 ? -35.110 33.885 8.843 1.00 52.75 193 ARG A C 1
ATOM 1467 O O . ARG A 1 193 ? -34.603 34.897 9.321 1.00 52.75 193 ARG A O 1
ATOM 1474 N N . ASN A 1 194 ? -35.535 33.793 7.585 1.00 43.84 194 ASN A N 1
ATOM 1475 C CA . ASN A 1 194 ? -35.746 34.912 6.658 1.00 43.84 194 ASN A CA 1
ATOM 1476 C C . ASN A 1 194 ? -37.225 34.971 6.269 1.00 43.84 194 ASN A C 1
ATOM 1478 O O . ASN A 1 194 ? -37.647 36.045 5.795 1.00 43.84 194 ASN A O 1
#

Radius of gyration: 21.86 Å; chains: 1; bounding box: 80×53×40 Å

Secondary structure (DSSP, 8-state):
---TT-HHHHHHHHHHHHTEEESTTTTSEEE---HHHHHHHHHHHHH-PPPTT-SS----------EEEHHHHHHIIIIIT----EEE-HHHHHHHHHHHHHHHGGGSTTGGGHHHHHHTTT--SBSS----HHHHHHHHHHHHHHHHHHHHHHHTTSS-SSSS-SS-TTHHHHHHHHHHHHHHHHHHHHHT--

Foldseek 3Di:
DDDLLDPVLLLVQLQLLLLEDAPVQQQFWFQDDDPVVVVVVVVVVVPPDPDPPDPDPPPPDDDRRATDRNNLLVCCCCPVQNANYDHDHLVVRLVSSVVSCVVCAPVRSCNVVVVVCVVVSNRRGHPPDDDDPVNVVCHVVVSVVSNVVVVVCCVVVVHPNHSDPPDDPPVPVVVVVVVVVVVVVVVVVVVVPD

Organism: Ophiocordyceps sinensis (strain Co18 / CGMCC 3.14243) (NCBI:txid911162)